Protein AF-A0A7J7KA04-F1 (afdb_monomer_lite)

Structure (mmCIF, N/CA/C/O backbone):
data_AF-A0A7J7KA04-F1
#
_entry.id   AF-A0A7J7KA04-F1
#
loop_
_atom_site.group_PDB
_atom_site.id
_atom_site.type_symbol
_atom_site.label_atom_id
_atom_site.label_alt_id
_atom_site.label_comp_id
_atom_site.label_asym_id
_atom_site.label_entity_id
_atom_site.label_seq_id
_atom_site.pdbx_PDB_ins_code
_atom_site.Cartn_x
_atom_site.Cartn_y
_atom_site.Cartn_z
_atom_site.occupancy
_atom_site.B_iso_or_equiv
_atom_site.auth_seq_id
_atom_site.auth_comp_id
_atom_site.auth_asym_id
_atom_site.auth_atom_id
_atom_site.pdbx_PDB_model_num
ATOM 1 N N . MET A 1 1 ? 1.081 -5.116 -18.711 1.00 65.81 1 MET A N 1
ATOM 2 C CA . MET A 1 1 ? 1.149 -3.803 -19.398 1.00 65.81 1 MET A CA 1
ATOM 3 C C . MET A 1 1 ? 1.997 -2.772 -18.642 1.00 65.81 1 MET A C 1
ATOM 5 O O . MET A 1 1 ? 3.055 -2.431 -19.151 1.00 65.81 1 MET A O 1
ATOM 9 N N . ILE A 1 2 ? 1.610 -2.316 -17.437 1.00 71.88 2 ILE A N 1
ATOM 10 C CA . ILE A 1 2 ? 2.315 -1.243 -16.680 1.00 71.88 2 ILE A CA 1
ATOM 11 C C . ILE A 1 2 ? 3.826 -1.500 -16.542 1.00 71.88 2 ILE A C 1
ATOM 13 O O . ILE A 1 2 ? 4.635 -0.619 -16.809 1.00 71.88 2 ILE A O 1
ATOM 17 N N . ARG A 1 3 ? 4.212 -2.742 -16.229 1.00 71.31 3 ARG A N 1
ATOM 18 C CA . ARG A 1 3 ? 5.620 -3.166 -16.107 1.00 71.31 3 ARG A CA 1
ATOM 19 C C . ARG A 1 3 ? 6.435 -2.955 -17.382 1.00 71.31 3 ARG A C 1
ATOM 21 O O . ARG A 1 3 ? 7.591 -2.551 -17.318 1.00 71.31 3 ARG A O 1
ATOM 28 N N . CYS A 1 4 ? 5.834 -3.241 -18.536 1.00 69.69 4 CYS A N 1
ATOM 29 C CA . CYS A 1 4 ? 6.482 -3.067 -19.832 1.00 69.69 4 CYS A CA 1
ATOM 30 C C . CYS A 1 4 ? 6.676 -1.580 -20.125 1.00 69.69 4 CYS A C 1
ATOM 32 O O . CYS A 1 4 ? 7.748 -1.183 -20.562 1.00 69.69 4 CYS A O 1
ATOM 34 N N . LEU A 1 5 ? 5.669 -0.753 -19.839 1.00 73.69 5 LEU A N 1
ATOM 35 C CA . LEU A 1 5 ? 5.753 0.693 -20.041 1.00 73.69 5 LEU A CA 1
ATOM 36 C C . LEU A 1 5 ? 6.840 1.312 -19.157 1.00 73.69 5 LEU A C 1
ATOM 38 O O . LEU A 1 5 ? 7.705 2.017 -19.669 1.00 73.69 5 LEU A O 1
ATOM 42 N N . ALA A 1 6 ? 6.854 0.984 -17.862 1.00 74.56 6 ALA A N 1
ATOM 43 C CA . ALA A 1 6 ? 7.855 1.489 -16.924 1.00 74.56 6 ALA A CA 1
ATOM 44 C C . ALA A 1 6 ? 9.290 1.094 -17.329 1.00 74.56 6 ALA A C 1
ATOM 46 O O . ALA A 1 6 ? 10.195 1.922 -17.275 1.00 74.56 6 ALA A O 1
ATOM 47 N N . ARG A 1 7 ? 9.503 -0.140 -17.816 1.00 71.88 7 ARG A N 1
ATOM 48 C CA . ARG A 1 7 ? 10.809 -0.572 -18.353 1.00 71.88 7 ARG A CA 1
ATOM 49 C C . ARG A 1 7 ? 11.228 0.159 -19.622 1.00 71.88 7 ARG A C 1
ATOM 51 O O . ARG A 1 7 ? 12.411 0.416 -19.795 1.00 71.88 7 ARG A O 1
ATOM 58 N N . ASN A 1 8 ? 10.278 0.509 -20.482 1.00 75.44 8 ASN A N 1
ATOM 59 C CA . ASN A 1 8 ? 10.543 1.290 -21.691 1.00 75.44 8 ASN A CA 1
ATOM 60 C C . ASN A 1 8 ? 10.701 2.798 -21.402 1.00 75.44 8 ASN A C 1
ATOM 62 O O . ASN A 1 8 ? 10.628 3.612 -22.319 1.00 75.44 8 ASN A O 1
ATOM 66 N N . GLY A 1 9 ? 10.903 3.187 -20.138 1.00 74.81 9 GLY A N 1
ATOM 67 C CA . GLY A 1 9 ? 11.149 4.574 -19.746 1.00 74.81 9 GLY A CA 1
ATOM 68 C C . GLY A 1 9 ? 9.893 5.442 -19.681 1.00 74.81 9 GLY A C 1
ATOM 69 O O . GLY A 1 9 ? 10.003 6.667 -19.644 1.00 74.81 9 GLY A O 1
ATOM 70 N N . TYR A 1 10 ? 8.695 4.845 -19.664 1.00 81.31 10 TYR A N 1
ATOM 71 C CA . TYR A 1 10 ? 7.476 5.609 -19.421 1.00 81.31 10 TYR A CA 1
ATOM 72 C C . TYR A 1 10 ? 7.515 6.234 -18.025 1.00 81.31 10 TYR A C 1
ATOM 74 O O . TYR A 1 10 ? 7.748 5.550 -17.028 1.00 81.31 10 TYR A O 1
ATOM 82 N N . ASN A 1 11 ? 7.229 7.532 -17.956 1.00 83.00 11 ASN A N 1
ATOM 83 C CA . ASN A 1 11 ? 7.131 8.239 -16.691 1.00 83.00 11 ASN A CA 1
ATOM 84 C C . ASN A 1 11 ? 5.800 7.898 -15.996 1.00 83.00 11 ASN A C 1
ATOM 86 O O . ASN A 1 11 ? 4.749 8.417 -16.373 1.00 83.00 11 ASN A O 1
ATOM 90 N N . ILE A 1 12 ? 5.872 7.035 -14.980 1.00 85.81 12 ILE A N 1
ATOM 91 C CA . ILE A 1 12 ? 4.730 6.562 -14.181 1.00 85.81 12 ILE A CA 1
ATOM 92 C C . ILE A 1 12 ? 4.055 7.656 -13.346 1.00 85.81 12 ILE A C 1
ATOM 94 O O . ILE A 1 12 ? 2.929 7.449 -12.908 1.00 85.81 12 ILE A O 1
ATOM 98 N N . ASP A 1 13 ? 4.700 8.812 -13.188 1.00 85.88 13 ASP A N 1
ATOM 99 C CA . ASP A 1 13 ? 4.177 9.960 -12.440 1.00 85.88 13 ASP A CA 1
ATOM 100 C C . ASP A 1 13 ? 3.653 11.061 -13.366 1.00 85.88 13 ASP A C 1
ATOM 102 O O . ASP A 1 13 ? 3.300 12.145 -12.914 1.00 85.88 13 ASP A O 1
ATOM 106 N N . LYS A 1 14 ? 3.625 10.836 -14.687 1.00 87.62 14 LYS A N 1
ATOM 107 C CA . LYS A 1 14 ? 3.179 11.861 -15.634 1.00 87.62 14 LYS A CA 1
ATOM 108 C C . LYS A 1 14 ? 1.673 12.116 -15.466 1.00 87.62 14 LYS A C 1
ATOM 110 O O . LYS A 1 14 ? 0.886 11.224 -15.792 1.00 87.62 14 LYS A O 1
ATOM 115 N N . PRO A 1 15 ? 1.250 13.321 -15.043 1.00 90.31 15 PRO A N 1
ATOM 116 C CA . PRO A 1 15 ? -0.164 13.615 -14.880 1.00 90.31 15 PRO A CA 1
ATOM 117 C C . PRO A 1 15 ? -0.866 13.813 -16.230 1.00 90.31 15 PRO A C 1
ATOM 119 O O . PRO A 1 15 ? -0.249 14.175 -17.239 1.00 90.31 15 PRO A O 1
ATOM 122 N N . ASP A 1 16 ? -2.180 13.590 -16.238 1.00 89.06 16 ASP A N 1
ATOM 123 C CA . ASP A 1 16 ? -3.059 13.950 -17.347 1.00 89.06 16 ASP A CA 1
ATOM 124 C C . ASP A 1 16 ? -3.295 15.475 -17.427 1.00 89.06 16 ASP A C 1
ATOM 126 O O . ASP A 1 16 ? -2.758 16.267 -16.649 1.00 89.06 16 ASP A O 1
ATOM 130 N N . LYS A 1 17 ? -4.124 15.911 -18.386 1.00 89.06 17 LYS A N 1
ATOM 131 C CA . LYS A 1 17 ? -4.474 17.335 -18.563 1.00 89.06 17 LYS A CA 1
ATOM 132 C C . LYS A 1 17 ? -5.224 17.928 -17.363 1.00 89.06 17 LYS A C 1
ATOM 134 O O . LYS A 1 17 ? -5.310 19.144 -17.249 1.00 89.06 17 LYS A O 1
ATOM 139 N N . GLN A 1 18 ? -5.783 17.081 -16.506 1.00 85.88 18 GLN A N 1
ATOM 140 C CA . GLN A 1 18 ? -6.496 17.436 -15.286 1.00 85.88 18 GLN A CA 1
ATOM 141 C C . GLN A 1 18 ? -5.602 17.316 -14.040 1.00 85.88 18 GLN A C 1
ATOM 143 O O . GLN A 1 18 ? -6.099 17.462 -12.927 1.00 85.88 18 GLN A O 1
ATOM 148 N N . GLY A 1 19 ? -4.299 17.055 -14.201 1.00 86.19 19 GLY A N 1
ATOM 149 C CA . GLY A 1 19 ? -3.363 16.914 -13.087 1.00 86.19 19 GLY A CA 1
ATOM 150 C C . GLY A 1 19 ? -3.420 15.556 -12.380 1.00 86.19 19 GLY A C 1
ATOM 151 O O . GLY A 1 19 ? -2.793 15.398 -11.339 1.00 86.19 19 GLY A O 1
ATOM 152 N N . ARG A 1 20 ? -4.158 14.572 -12.908 1.00 86.62 20 ARG A N 1
ATOM 153 C CA . ARG A 1 20 ? -4.301 13.246 -12.292 1.00 86.62 20 ARG A CA 1
ATOM 154 C C . ARG A 1 20 ? -3.214 12.308 -12.783 1.00 86.62 20 ARG A C 1
ATOM 156 O O . ARG A 1 20 ? -3.065 12.082 -13.983 1.00 86.62 20 ARG A O 1
ATOM 163 N N . GLU A 1 21 ? -2.490 11.732 -11.841 1.00 91.19 21 GLU A N 1
ATOM 164 C CA . GLU A 1 21 ? -1.448 10.741 -12.103 1.00 91.19 21 GLU A CA 1
ATOM 165 C C . GLU A 1 21 ? -2.048 9.356 -12.416 1.00 91.19 21 GLU A C 1
ATOM 167 O O . GLU A 1 21 ? -3.198 9.075 -12.059 1.00 91.19 21 GLU A O 1
ATOM 172 N N . PRO A 1 22 ? -1.286 8.443 -13.042 1.00 90.88 22 PRO A N 1
ATOM 173 C CA . PRO A 1 22 ? -1.745 7.087 -13.340 1.00 90.88 22 PRO A CA 1
ATOM 174 C C . PRO A 1 22 ? -2.306 6.332 -12.125 1.00 90.88 22 PRO A C 1
ATOM 176 O O . PRO A 1 22 ? -3.276 5.586 -12.271 1.00 90.88 22 PRO A O 1
ATOM 179 N N . LEU A 1 23 ? -1.758 6.559 -10.923 1.00 92.50 23 LEU A N 1
ATOM 180 C CA . LEU A 1 23 ? -2.264 5.941 -9.693 1.00 92.50 23 LEU A CA 1
ATOM 181 C C . LEU A 1 23 ? -3.673 6.441 -9.326 1.00 92.50 23 LEU A C 1
ATOM 183 O O . LEU A 1 23 ? -4.517 5.631 -8.947 1.00 92.50 23 LEU A O 1
ATOM 187 N N . HIS A 1 24 ? -3.976 7.731 -9.517 1.00 92.88 24 HIS A N 1
ATOM 188 C CA . HIS A 1 24 ? -5.331 8.265 -9.308 1.00 92.88 24 HIS A CA 1
ATOM 189 C C . HIS A 1 24 ? -6.357 7.556 -10.197 1.00 92.88 24 HIS A C 1
ATOM 191 O O . HIS A 1 24 ? -7.440 7.190 -9.735 1.00 92.88 24 HIS A O 1
ATOM 197 N N . HIS A 1 25 ? -6.015 7.340 -11.470 1.00 91.38 25 HIS A N 1
ATOM 198 C CA . HIS A 1 25 ? -6.884 6.635 -12.414 1.00 91.38 25 HIS A CA 1
ATOM 199 C C . HIS A 1 25 ? -7.081 5.174 -12.019 1.00 91.38 25 HIS A C 1
ATOM 201 O O . HIS A 1 25 ? -8.211 4.694 -12.023 1.00 91.38 25 HIS A O 1
ATOM 207 N N . ALA A 1 26 ? -6.013 4.477 -11.624 1.00 92.88 26 ALA A N 1
ATOM 208 C CA . ALA A 1 26 ? -6.104 3.082 -11.199 1.00 92.88 26 ALA A CA 1
ATOM 209 C C . ALA A 1 26 ? -7.027 2.903 -9.979 1.00 92.88 26 ALA A C 1
ATOM 211 O O . ALA A 1 26 ? -7.850 1.986 -9.967 1.00 92.88 26 ALA A O 1
ATOM 212 N N . ILE A 1 27 ? -6.953 3.821 -9.008 1.00 94.69 27 ILE A N 1
ATOM 213 C CA . ILE A 1 27 ? -7.827 3.817 -7.828 1.00 94.69 27 ILE A CA 1
ATOM 214 C C . ILE A 1 27 ? -9.272 4.150 -8.210 1.00 94.69 27 ILE A C 1
ATOM 216 O O . ILE A 1 27 ? -10.192 3.464 -7.776 1.00 94.69 27 ILE A O 1
ATOM 220 N N . SER A 1 28 ? -9.478 5.157 -9.064 1.00 92.06 28 SER A N 1
ATOM 221 C CA . SER A 1 28 ? -10.818 5.571 -9.516 1.00 92.06 28 SER A CA 1
ATOM 222 C C . SER A 1 28 ? -11.539 4.472 -10.303 1.00 92.06 28 SER A C 1
ATOM 224 O O . SER A 1 28 ? -12.760 4.370 -10.258 1.00 92.06 28 SER A O 1
ATOM 226 N N . LEU A 1 29 ? -10.779 3.631 -11.009 1.00 93.00 29 LEU A N 1
ATOM 227 C CA . LEU A 1 29 ? -11.279 2.453 -11.721 1.00 93.00 29 LEU A CA 1
ATOM 228 C C . LEU A 1 29 ? -11.423 1.215 -10.818 1.00 93.00 29 LEU A C 1
ATOM 230 O O . LEU A 1 29 ? -11.713 0.133 -11.323 1.00 93.00 29 LEU A O 1
ATOM 234 N N . LEU A 1 30 ? -11.196 1.355 -9.505 1.00 92.75 30 LEU A N 1
ATOM 235 C CA . LEU A 1 30 ? -11.231 0.280 -8.507 1.00 92.75 30 LEU A CA 1
ATOM 236 C C . LEU A 1 30 ? -10.300 -0.898 -8.842 1.00 92.75 30 LEU A C 1
ATOM 238 O O . LEU A 1 30 ? -10.529 -2.033 -8.425 1.00 92.75 30 LEU A O 1
ATOM 242 N N . ASN A 1 31 ? -9.231 -0.637 -9.595 1.00 91.12 31 ASN A N 1
ATOM 243 C CA . ASN A 1 31 ? -8.287 -1.661 -10.012 1.00 91.12 31 ASN A CA 1
ATOM 244 C C . ASN A 1 31 ? -7.150 -1.764 -8.990 1.00 91.12 31 ASN A C 1
ATOM 246 O O . ASN A 1 31 ? -6.125 -1.077 -9.093 1.00 91.12 31 ASN A O 1
ATOM 250 N N . GLU A 1 32 ? -7.347 -2.621 -7.984 1.00 90.31 32 GLU A N 1
ATOM 251 C CA . GLU A 1 32 ? -6.375 -2.821 -6.903 1.00 90.31 32 GLU A CA 1
ATOM 252 C C . GLU A 1 32 ? -5.039 -3.338 -7.444 1.00 90.31 32 GLU A C 1
ATOM 254 O O . GLU A 1 32 ? -3.988 -2.817 -7.088 1.00 90.31 32 GLU A O 1
ATOM 259 N N . GLU A 1 33 ? -5.070 -4.294 -8.371 1.00 87.44 33 GLU A N 1
ATOM 260 C CA . GLU A 1 33 ? -3.871 -4.893 -8.958 1.00 87.44 33 GLU A CA 1
ATOM 261 C C . GLU A 1 33 ? -2.997 -3.874 -9.699 1.00 87.44 33 GLU A C 1
ATOM 263 O O . GLU A 1 33 ? -1.780 -3.821 -9.501 1.00 87.44 33 GLU A O 1
ATOM 268 N N . CYS A 1 34 ? -3.612 -3.031 -10.532 1.00 87.94 34 CYS A N 1
ATOM 269 C CA . CYS A 1 34 ? -2.899 -1.973 -11.243 1.00 87.94 34 CYS A CA 1
ATOM 270 C C . CYS A 1 34 ? -2.357 -0.919 -10.280 1.00 87.94 34 CYS A C 1
ATOM 272 O O . CYS A 1 34 ? -1.231 -0.456 -10.458 1.00 87.94 34 CYS A O 1
ATOM 274 N N . SER A 1 35 ? -3.127 -0.570 -9.250 1.00 91.88 35 SER A N 1
ATOM 275 C CA . SER A 1 35 ? -2.705 0.388 -8.228 1.00 91.88 35 SER A CA 1
ATOM 276 C C . SER A 1 35 ? -1.508 -0.133 -7.430 1.00 91.88 35 SER A C 1
ATOM 278 O O . SER A 1 35 ? -0.506 0.565 -7.297 1.00 91.88 35 SER A O 1
ATOM 280 N N . LEU A 1 36 ? -1.565 -1.388 -6.971 1.00 90.06 36 LEU A N 1
ATOM 281 C CA . LEU A 1 36 ? -0.466 -2.057 -6.272 1.00 90.06 36 LEU A CA 1
ATOM 282 C C . LEU A 1 36 ? 0.783 -2.135 -7.148 1.00 90.06 36 LEU A C 1
ATOM 284 O O . LEU A 1 36 ? 1.884 -1.868 -6.671 1.00 90.06 36 LEU A O 1
ATOM 288 N N . ALA A 1 37 ? 0.621 -2.453 -8.436 1.00 85.75 37 ALA A N 1
ATOM 289 C CA . ALA A 1 37 ? 1.728 -2.436 -9.377 1.00 85.75 37 ALA A CA 1
ATOM 290 C C . ALA A 1 37 ? 2.338 -1.029 -9.480 1.00 85.75 37 ALA A C 1
ATOM 292 O O . ALA A 1 37 ? 3.541 -0.890 -9.321 1.00 85.75 37 ALA A O 1
ATOM 293 N N . LEU A 1 38 ? 1.556 0.030 -9.682 1.00 88.69 38 LEU A N 1
ATOM 294 C CA . LEU A 1 38 ? 2.105 1.391 -9.790 1.00 88.69 38 LEU A CA 1
ATOM 295 C C . LEU A 1 38 ? 2.904 1.803 -8.546 1.00 88.69 38 LEU A C 1
ATOM 297 O O . LEU A 1 38 ? 4.041 2.258 -8.677 1.00 88.69 38 LEU A O 1
ATOM 301 N N . VAL A 1 39 ? 2.358 1.546 -7.354 1.00 89.50 39 VAL A N 1
ATOM 302 C CA . VAL A 1 39 ? 3.043 1.804 -6.078 1.00 89.50 39 VAL A CA 1
ATOM 303 C C . VAL A 1 39 ? 4.329 0.987 -5.970 1.00 89.50 39 VAL A C 1
ATOM 305 O O . VAL A 1 39 ? 5.377 1.516 -5.600 1.00 89.50 39 VAL A O 1
ATOM 308 N N . HIS A 1 40 ? 4.281 -0.292 -6.345 1.00 83.88 40 HIS A N 1
ATOM 309 C CA . HIS A 1 40 ? 5.454 -1.159 -6.355 1.00 83.88 40 HIS A CA 1
ATOM 310 C C . HIS A 1 40 ? 6.563 -0.621 -7.270 1.00 83.88 40 HIS A C 1
ATOM 312 O O . HIS A 1 40 ? 7.733 -0.625 -6.901 1.00 83.88 40 HIS A O 1
ATOM 318 N N . TRP A 1 41 ? 6.205 -0.112 -8.448 1.00 81.19 41 TRP A N 1
ATOM 319 C CA . TRP A 1 41 ? 7.155 0.476 -9.395 1.00 81.19 41 TRP A CA 1
ATOM 320 C C . TRP A 1 41 ? 7.701 1.843 -8.951 1.00 81.19 41 TRP A C 1
ATOM 322 O O . TRP A 1 41 ? 8.526 2.426 -9.650 1.00 81.19 41 TRP A O 1
ATOM 332 N N . GLY A 1 42 ? 7.322 2.305 -7.756 1.00 82.75 42 GLY A N 1
ATOM 333 C CA . GLY A 1 42 ? 7.899 3.474 -7.110 1.00 82.75 42 GLY A CA 1
ATOM 334 C C . GLY A 1 42 ? 7.314 4.785 -7.610 1.00 82.75 42 GLY A C 1
ATOM 335 O O . GLY A 1 42 ? 8.054 5.763 -7.677 1.00 82.75 42 GLY A O 1
ATOM 336 N N . CYS A 1 43 ? 6.025 4.805 -7.969 1.00 86.44 43 CYS A N 1
ATOM 337 C CA . CYS A 1 43 ? 5.347 6.061 -8.268 1.00 86.44 43 CYS A CA 1
ATOM 338 C C . CYS A 1 43 ? 5.390 6.997 -7.055 1.00 86.44 43 CYS A C 1
ATOM 340 O O . CYS A 1 43 ? 5.420 6.558 -5.898 1.00 86.44 43 CYS A O 1
ATOM 342 N N . LYS A 1 44 ? 5.368 8.298 -7.316 1.00 87.62 44 LYS A N 1
ATOM 343 C CA . LYS A 1 44 ? 5.312 9.311 -6.273 1.00 87.62 44 LYS A CA 1
ATOM 344 C C . LYS A 1 44 ? 4.022 9.145 -5.469 1.00 87.62 44 LYS A C 1
ATOM 346 O O . LYS A 1 44 ? 2.928 9.053 -6.019 1.00 87.62 44 LYS A O 1
ATOM 351 N N . LEU A 1 45 ? 4.159 9.083 -4.147 1.00 89.38 45 LEU A N 1
ATOM 352 C CA . LEU A 1 45 ? 3.028 8.900 -3.243 1.00 89.38 45 LEU A CA 1
ATOM 353 C C . LEU A 1 45 ? 2.687 10.214 -2.553 1.00 89.38 45 LEU A C 1
ATOM 355 O O . LEU A 1 45 ? 3.474 10.739 -1.767 1.00 89.38 45 LEU A O 1
ATOM 359 N N . GLU A 1 46 ? 1.482 10.704 -2.811 1.00 88.25 46 GLU A N 1
ATOM 360 C CA . GLU A 1 46 ? 0.861 11.781 -2.053 1.00 88.25 46 GLU A CA 1
ATOM 361 C C . GLU A 1 46 ? 0.067 11.216 -0.856 1.00 88.25 46 GLU A C 1
ATOM 363 O O . GLU A 1 46 ? -0.512 10.126 -0.949 1.00 88.25 46 GLU A O 1
ATOM 368 N N . PRO A 1 47 ? -0.018 11.939 0.277 1.00 84.31 47 PRO A N 1
ATOM 369 C CA . PRO A 1 47 ? -0.785 11.495 1.447 1.00 84.31 47 PRO A CA 1
ATOM 370 C C . PRO A 1 47 ? -2.271 11.223 1.151 1.00 84.31 47 PRO A C 1
ATOM 372 O O . PRO A 1 47 ? -2.876 10.346 1.770 1.00 84.31 47 PRO A O 1
ATOM 375 N N . SER A 1 48 ? -2.849 11.934 0.175 1.00 89.56 48 SER A N 1
ATOM 376 C CA . SER A 1 48 ? -4.247 11.795 -0.257 1.00 89.56 48 SER A CA 1
ATOM 377 C C . SER A 1 48 ? -4.581 10.418 -0.836 1.00 89.56 48 SER A C 1
ATOM 379 O O . SER A 1 48 ? -5.744 10.017 -0.828 1.00 89.56 48 SER A O 1
ATOM 381 N N . TYR A 1 49 ? -3.591 9.647 -1.298 1.00 93.81 49 TYR A N 1
ATOM 382 C CA . TYR A 1 49 ? -3.851 8.312 -1.834 1.00 93.81 49 TYR A CA 1
ATOM 383 C C . TYR A 1 49 ? -4.384 7.342 -0.780 1.00 93.81 49 TYR A C 1
ATOM 385 O O . TYR A 1 49 ? -5.127 6.427 -1.128 1.00 93.81 49 TYR A O 1
ATOM 393 N N . VAL A 1 50 ? -4.052 7.536 0.502 1.00 93.75 50 VAL A N 1
ATOM 394 C CA . VAL A 1 50 ? -4.553 6.665 1.575 1.00 93.75 50 VAL A CA 1
ATOM 395 C C . VAL A 1 50 ? -6.051 6.871 1.785 1.00 93.75 50 VAL A C 1
ATOM 397 O O . VAL A 1 50 ? -6.783 5.887 1.865 1.00 93.75 50 VAL A O 1
ATOM 400 N N . SER A 1 51 ? -6.522 8.123 1.825 1.00 92.88 51 SER A N 1
ATOM 401 C CA . SER A 1 51 ? -7.959 8.410 1.923 1.00 92.88 51 SER A CA 1
ATOM 402 C C . SER A 1 51 ? -8.697 7.968 0.663 1.00 92.88 51 SER A C 1
ATOM 404 O O . SER A 1 51 ? -9.740 7.333 0.768 1.00 92.88 51 SER A O 1
ATOM 406 N N . LEU A 1 52 ? -8.117 8.192 -0.520 1.00 93.62 52 LEU A N 1
ATOM 407 C CA . LEU A 1 52 ? -8.723 7.764 -1.781 1.00 93.62 52 LEU A CA 1
ATOM 408 C C . LEU A 1 52 ? -8.857 6.232 -1.865 1.00 93.62 52 LEU A C 1
ATOM 410 O O . LEU A 1 52 ? -9.898 5.716 -2.263 1.00 93.62 52 LEU A O 1
ATOM 414 N N . ALA A 1 53 ? -7.830 5.486 -1.443 1.00 95.00 53 ALA A N 1
ATOM 415 C CA . ALA A 1 53 ? -7.882 4.026 -1.374 1.00 95.00 53 ALA A CA 1
ATOM 416 C C . ALA A 1 53 ? -8.901 3.529 -0.332 1.00 95.00 53 ALA A C 1
ATOM 418 O O . ALA A 1 53 ? -9.575 2.523 -0.566 1.00 95.00 53 ALA A O 1
ATOM 419 N N . ALA A 1 54 ? -9.036 4.236 0.796 1.00 94.19 54 ALA A N 1
ATOM 420 C CA . ALA A 1 54 ? -10.028 3.941 1.827 1.00 94.19 54 ALA A CA 1
ATOM 421 C C . ALA A 1 54 ? -11.463 4.150 1.317 1.00 94.19 54 ALA A C 1
ATOM 423 O O . ALA A 1 54 ? -12.310 3.276 1.505 1.00 94.19 54 ALA A O 1
ATOM 424 N N . GLU A 1 55 ? -11.722 5.262 0.627 1.00 93.06 55 GLU A N 1
ATOM 425 C CA . GLU A 1 55 ? -13.007 5.576 -0.012 1.00 93.06 55 GLU A CA 1
ATOM 426 C C . GLU A 1 55 ? -13.371 4.567 -1.104 1.00 93.06 55 GLU A C 1
ATOM 428 O O . GLU A 1 55 ? -14.508 4.105 -1.167 1.00 93.06 55 GLU A O 1
ATOM 433 N N . ALA A 1 56 ? -12.391 4.164 -1.915 1.00 93.88 56 ALA A N 1
ATOM 434 C CA . ALA A 1 56 ? -12.541 3.128 -2.934 1.00 93.88 56 ALA A CA 1
ATOM 435 C C . ALA A 1 56 ? -12.653 1.704 -2.346 1.00 93.88 56 ALA A C 1
ATOM 437 O O . ALA A 1 56 ? -12.973 0.751 -3.056 1.00 93.88 56 ALA A O 1
ATOM 438 N N . GLY A 1 57 ? -12.375 1.526 -1.050 1.00 92.75 57 GLY A N 1
ATOM 439 C CA . GLY A 1 57 ? -12.413 0.230 -0.375 1.00 92.75 57 GLY A CA 1
ATOM 440 C C . GLY A 1 57 ? -11.298 -0.742 -0.784 1.00 92.75 57 GLY A C 1
ATOM 441 O O . GLY A 1 57 ? -11.441 -1.941 -0.515 1.00 92.75 57 GLY A O 1
ATOM 442 N N . LEU A 1 58 ? -10.211 -0.248 -1.389 1.00 93.38 58 LEU A N 1
ATOM 443 C CA . LEU A 1 58 ? -9.047 -1.019 -1.845 1.00 93.38 58 LEU A CA 1
ATOM 444 C C . LEU A 1 58 ? -8.112 -1.304 -0.659 1.00 93.38 58 LEU A C 1
ATOM 446 O O . LEU A 1 58 ? -7.203 -0.534 -0.342 1.00 93.38 58 LEU A O 1
ATOM 450 N N . VAL A 1 59 ? -8.391 -2.392 0.060 1.00 91.62 59 VAL A N 1
ATOM 451 C CA . VAL A 1 59 ? -7.791 -2.689 1.370 1.00 91.62 59 VAL A CA 1
ATOM 452 C C . VAL A 1 59 ? -6.293 -2.963 1.287 1.00 91.62 59 VAL A C 1
ATOM 454 O O . VAL A 1 59 ? -5.542 -2.454 2.120 1.00 91.62 59 VAL A O 1
ATOM 457 N N . ASN A 1 60 ? -5.844 -3.769 0.326 1.00 91.88 60 ASN A N 1
ATOM 458 C CA . ASN A 1 60 ? -4.432 -4.129 0.212 1.00 91.88 60 ASN A CA 1
ATOM 459 C C . ASN A 1 60 ? -3.615 -2.922 -0.231 1.00 91.88 60 ASN A C 1
ATOM 461 O O . ASN A 1 60 ? -2.536 -2.679 0.309 1.00 91.88 60 ASN A O 1
ATOM 465 N N . LEU A 1 61 ? -4.170 -2.118 -1.142 1.00 93.88 61 LEU A N 1
ATOM 466 C CA . LEU A 1 61 ? -3.558 -0.857 -1.539 1.00 93.88 61 LEU A CA 1
ATOM 467 C C . LEU A 1 61 ? -3.441 0.105 -0.355 1.00 93.88 61 LEU A C 1
ATOM 469 O O . LEU A 1 61 ? -2.361 0.627 -0.099 1.00 93.88 61 LEU A O 1
ATOM 473 N N . MET A 1 62 ? -4.524 0.310 0.396 1.00 94.12 62 MET A N 1
ATOM 474 C CA . MET A 1 62 ? -4.520 1.187 1.567 1.00 94.12 62 MET A CA 1
ATOM 475 C C . MET A 1 62 ? -3.479 0.736 2.600 1.00 94.12 62 MET A C 1
ATOM 477 O O . MET A 1 62 ? -2.698 1.556 3.082 1.00 94.12 62 MET A O 1
ATOM 481 N N . LYS A 1 63 ? -3.417 -0.568 2.907 1.00 93.62 63 LYS A N 1
ATOM 482 C CA . LYS A 1 63 ? -2.398 -1.136 3.803 1.00 93.62 63 LYS A CA 1
ATOM 483 C C . LYS A 1 63 ? -0.990 -0.859 3.293 1.00 93.62 63 LYS A C 1
ATOM 485 O O . LYS A 1 63 ? -0.153 -0.390 4.057 1.00 93.62 63 LYS A O 1
ATOM 490 N N . LEU A 1 64 ? -0.735 -1.128 2.013 1.00 92.94 64 LEU A N 1
ATOM 491 C CA . LEU A 1 64 ? 0.568 -0.900 1.399 1.00 92.94 64 LEU A CA 1
ATOM 492 C C . LEU A 1 64 ? 0.984 0.573 1.508 1.00 92.94 64 LEU A C 1
ATOM 494 O O . LEU A 1 64 ? 2.095 0.859 1.946 1.00 92.94 64 LEU A O 1
ATOM 498 N N . LEU A 1 65 ? 0.086 1.504 1.179 1.00 94.12 65 LEU A N 1
ATOM 499 C CA . LEU A 1 65 ? 0.354 2.940 1.267 1.00 94.12 65 LEU A CA 1
ATOM 500 C C . LEU A 1 65 ? 0.665 3.385 2.704 1.00 94.12 65 LEU A C 1
ATOM 502 O O . LEU A 1 65 ? 1.589 4.168 2.904 1.00 94.12 65 LEU A O 1
ATOM 506 N N . ILE A 1 66 ? -0.050 2.853 3.702 1.00 93.81 66 ILE A N 1
ATOM 507 C CA . ILE A 1 66 ? 0.227 3.116 5.124 1.00 93.81 66 ILE A CA 1
ATOM 508 C C . ILE A 1 66 ? 1.596 2.566 5.529 1.00 93.81 66 ILE A C 1
ATOM 510 O O . ILE A 1 66 ? 2.352 3.247 6.215 1.00 93.81 66 ILE A O 1
ATOM 514 N N . TYR A 1 67 ? 1.954 1.355 5.102 1.00 92.19 67 TYR A N 1
ATOM 515 C CA . TYR A 1 67 ? 3.263 0.803 5.440 1.00 92.19 67 TYR A CA 1
ATOM 516 C C . TYR A 1 67 ? 4.417 1.527 4.745 1.00 92.19 67 TYR A C 1
ATOM 518 O O . TYR A 1 67 ? 5.495 1.624 5.325 1.00 92.19 67 TYR A O 1
ATOM 526 N N . ILE A 1 68 ? 4.224 2.024 3.521 1.00 91.44 68 ILE A N 1
ATOM 527 C CA . ILE A 1 68 ? 5.245 2.802 2.805 1.00 91.44 68 ILE A CA 1
ATOM 528 C C . ILE A 1 68 ? 5.351 4.222 3.372 1.00 91.44 68 ILE A C 1
ATOM 530 O O . ILE A 1 68 ? 6.453 4.772 3.455 1.00 91.44 68 ILE A O 1
ATOM 534 N N . ASN A 1 69 ? 4.226 4.805 3.790 1.00 91.81 69 ASN A N 1
ATOM 535 C CA . ASN A 1 69 ? 4.164 6.116 4.418 1.00 91.81 69 ASN A CA 1
ATOM 536 C C . ASN A 1 69 ? 3.382 6.070 5.746 1.00 91.81 69 ASN A C 1
ATOM 538 O O . ASN A 1 69 ? 2.212 6.462 5.803 1.00 91.81 69 ASN A O 1
ATOM 542 N N . PRO A 1 70 ? 4.037 5.650 6.844 1.00 91.19 70 PRO A N 1
ATOM 543 C CA . PRO A 1 70 ? 3.413 5.582 8.165 1.00 91.19 70 PRO A CA 1
ATOM 544 C C . PRO A 1 70 ? 2.857 6.911 8.670 1.00 91.19 70 PRO A C 1
ATOM 546 O O . PRO A 1 70 ? 1.922 6.927 9.467 1.00 91.19 70 PRO A O 1
ATOM 549 N N . SER A 1 71 ? 3.400 8.038 8.201 1.00 89.69 71 SER A N 1
ATOM 550 C CA . SER A 1 71 ? 2.925 9.370 8.578 1.00 89.69 71 SER A CA 1
ATOM 551 C C . SER A 1 71 ? 1.475 9.618 8.162 1.00 89.69 71 SER A C 1
ATOM 553 O O . SER A 1 71 ? 0.808 10.448 8.777 1.00 89.69 71 SER A O 1
ATOM 555 N N . SER A 1 72 ? 0.957 8.866 7.187 1.00 90.25 72 SER A N 1
ATOM 556 C CA . SER A 1 72 ? -0.449 8.917 6.790 1.00 90.25 72 SER A CA 1
ATOM 557 C C . SER A 1 72 ? -1.414 8.472 7.893 1.00 90.25 72 SER A C 1
ATOM 559 O O . SER A 1 72 ? -2.587 8.833 7.831 1.00 90.25 72 SER A O 1
ATOM 561 N N . LEU A 1 73 ? -0.951 7.758 8.929 1.00 90.38 73 LEU A N 1
ATOM 562 C CA . LEU A 1 73 ? -1.768 7.429 10.108 1.00 90.38 73 LEU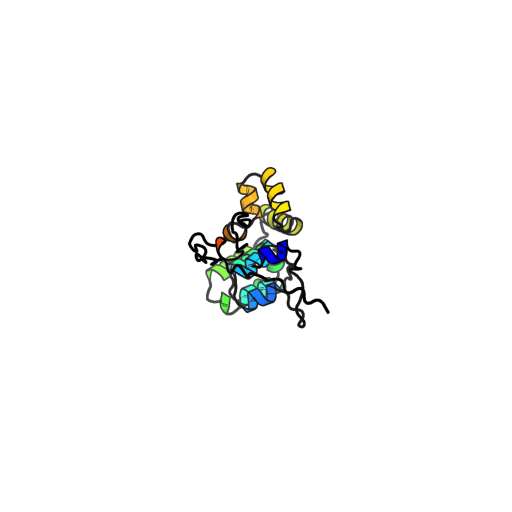 A CA 1
ATOM 563 C C . LEU A 1 73 ? -2.222 8.673 10.883 1.00 90.38 73 LEU A C 1
ATOM 565 O O . LEU A 1 73 ? -3.242 8.627 11.562 1.00 90.38 73 LEU A O 1
ATOM 569 N N . ASN A 1 74 ? -1.526 9.801 10.719 1.00 88.62 74 ASN A N 1
ATOM 570 C CA . ASN A 1 74 ? -1.902 11.079 11.326 1.00 88.62 74 ASN A CA 1
ATOM 571 C C . ASN A 1 74 ? -3.021 11.808 10.559 1.00 88.62 74 ASN A C 1
ATOM 573 O O . ASN A 1 74 ? -3.304 12.975 10.832 1.00 88.62 74 ASN A O 1
ATOM 577 N N . SER A 1 75 ? -3.638 11.157 9.570 1.00 90.00 75 SER A N 1
ATOM 578 C CA . SER A 1 75 ? -4.756 11.734 8.827 1.00 90.00 75 SER A CA 1
ATOM 579 C C . SER A 1 75 ? -5.946 11.982 9.751 1.00 90.00 75 SER A C 1
ATOM 581 O O . SER A 1 75 ? -6.300 11.136 10.572 1.00 90.00 75 SER A O 1
ATOM 583 N N . HIS A 1 76 ? -6.606 13.127 9.570 1.00 90.00 76 HIS A N 1
ATOM 584 C CA . HIS A 1 76 ? -7.704 13.571 10.430 1.00 90.00 76 HIS A CA 1
ATOM 585 C C . HIS A 1 76 ? -8.822 12.525 10.569 1.00 90.00 76 HIS A C 1
ATOM 587 O O . HIS A 1 76 ? -9.240 12.223 11.683 1.00 90.00 76 HIS A O 1
ATOM 593 N N . TRP A 1 77 ? -9.222 11.899 9.458 1.00 91.81 77 TRP A N 1
ATOM 594 C CA . TRP A 1 77 ? -10.272 10.878 9.432 1.00 91.81 77 TRP A CA 1
ATOM 595 C C . TRP A 1 77 ? -9.904 9.598 10.205 1.00 91.81 77 TRP A C 1
ATOM 597 O O . TRP A 1 77 ? -10.786 8.933 10.740 1.00 91.81 77 TRP A O 1
ATOM 607 N N . ILE A 1 78 ? -8.612 9.264 10.324 1.00 91.06 78 ILE A N 1
ATOM 608 C CA . ILE A 1 78 ? -8.144 8.117 11.121 1.00 91.06 78 ILE A CA 1
ATOM 609 C C . ILE A 1 78 ? -8.169 8.477 12.606 1.00 91.06 78 ILE A C 1
ATOM 611 O O . ILE A 1 78 ? -8.710 7.724 13.412 1.00 91.06 78 ILE A O 1
ATOM 615 N N . ILE A 1 79 ? -7.630 9.648 12.963 1.00 89.81 79 ILE A N 1
ATOM 616 C CA . ILE A 1 79 ? -7.562 10.122 14.355 1.00 89.81 79 ILE A CA 1
ATOM 617 C C . ILE A 1 79 ? -8.968 10.290 14.942 1.00 89.81 79 ILE A C 1
ATOM 619 O O . ILE A 1 79 ? -9.231 9.838 16.056 1.00 89.81 79 ILE A O 1
ATOM 623 N N . LEU A 1 80 ? -9.879 10.914 14.189 1.00 91.25 80 LEU A N 1
ATOM 624 C CA . LEU A 1 80 ? -11.271 11.098 14.602 1.00 91.25 80 LEU A CA 1
ATOM 625 C C . LEU A 1 80 ? -12.132 9.841 14.440 1.00 91.25 80 LEU A C 1
ATOM 627 O O . LEU A 1 80 ? -13.273 9.830 14.896 1.00 91.25 80 LEU A O 1
ATOM 631 N N . LYS A 1 81 ? -11.596 8.775 13.829 1.00 91.50 81 LYS A N 1
ATOM 632 C CA . LYS A 1 81 ? -12.326 7.537 13.511 1.00 91.50 81 LYS A CA 1
ATOM 633 C C . LYS A 1 81 ? -13.553 7.778 12.621 1.00 91.50 81 LYS A C 1
ATOM 635 O O . LYS A 1 81 ? -14.561 7.079 12.719 1.00 91.50 81 LYS A O 1
ATOM 640 N N . GLU A 1 82 ? -13.458 8.758 11.729 1.00 92.12 82 GLU A N 1
ATOM 641 C CA . GLU A 1 82 ? -14.461 9.075 10.713 1.00 92.12 82 GLU A CA 1
ATOM 642 C C . GLU A 1 82 ? -14.249 8.173 9.493 1.00 92.12 82 GLU A C 1
ATOM 644 O O . GLU A 1 82 ? -13.642 8.546 8.489 1.00 92.12 82 GLU A O 1
ATOM 649 N N . TRP A 1 83 ? -14.703 6.926 9.600 1.00 92.56 83 TRP A N 1
ATOM 650 C CA . TRP A 1 83 ? -14.464 5.927 8.563 1.00 92.56 83 TRP A CA 1
ATOM 651 C C . TRP A 1 83 ? -15.288 6.203 7.292 1.00 92.56 83 TRP A C 1
ATOM 653 O O . TRP A 1 83 ? -16.516 6.337 7.386 1.00 92.56 83 TRP A O 1
ATOM 663 N N . PRO A 1 84 ? -14.663 6.193 6.095 1.00 92.81 84 PRO A N 1
ATOM 664 C CA . PRO A 1 84 ? -15.382 6.226 4.826 1.00 92.81 84 PRO A CA 1
ATOM 665 C C . PRO A 1 84 ? -16.410 5.096 4.724 1.00 92.81 84 PRO A C 1
ATOM 667 O O . PRO A 1 84 ? -16.203 4.007 5.265 1.00 92.81 84 PRO A O 1
ATOM 670 N N . LEU A 1 85 ? -17.491 5.319 3.971 1.00 91.38 85 LEU A N 1
ATOM 671 C CA . LEU A 1 85 ? -18.592 4.354 3.813 1.00 91.38 85 LEU A CA 1
ATOM 672 C C . LEU A 1 85 ? -18.104 2.950 3.412 1.00 91.38 85 LEU A C 1
ATOM 674 O O . LEU A 1 85 ? -18.584 1.948 3.940 1.00 91.38 85 LEU A O 1
ATOM 678 N N . ALA A 1 86 ? -17.100 2.869 2.535 1.00 91.06 86 ALA A N 1
ATOM 679 C CA . ALA A 1 86 ? -16.518 1.604 2.089 1.00 91.06 86 ALA A CA 1
ATOM 680 C C . ALA A 1 86 ? -15.790 0.814 3.201 1.00 91.06 86 ALA A C 1
ATOM 682 O O . ALA A 1 86 ? -15.621 -0.404 3.079 1.00 91.06 86 ALA A O 1
ATOM 683 N N . LEU A 1 87 ? -15.372 1.481 4.285 1.00 89.88 87 LEU A N 1
ATOM 684 C CA . LEU A 1 87 ? -14.730 0.867 5.450 1.00 89.88 87 LEU A CA 1
ATOM 685 C C . LEU A 1 87 ? -15.693 0.579 6.603 1.00 89.88 87 LEU A C 1
ATOM 687 O O . LEU A 1 87 ? -15.417 -0.337 7.370 1.00 89.88 87 LEU A O 1
ATOM 691 N N . GLN A 1 88 ? -16.825 1.280 6.713 1.00 86.75 88 GLN A N 1
ATOM 692 C CA . GLN A 1 88 ? -17.776 1.091 7.824 1.00 86.75 88 GLN A CA 1
ATOM 693 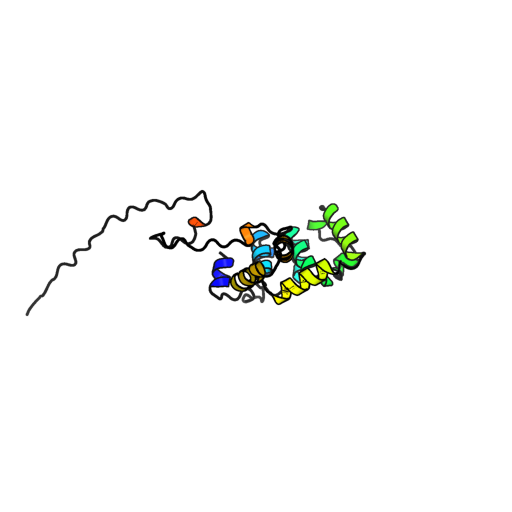C C . GLN A 1 88 ? -18.276 -0.357 7.941 1.00 86.75 88 GLN A C 1
ATOM 695 O O . GLN A 1 88 ? -18.424 -0.886 9.039 1.00 86.75 88 GLN A O 1
ATOM 700 N N . ASN A 1 89 ? -18.441 -1.042 6.807 1.00 86.88 89 ASN A N 1
ATOM 701 C CA . ASN A 1 89 ? -18.846 -2.450 6.771 1.00 86.88 89 ASN A CA 1
ATOM 702 C C . ASN A 1 89 ? -17.682 -3.434 7.007 1.00 86.88 89 ASN A C 1
ATOM 704 O O . ASN A 1 89 ? -17.878 -4.649 7.014 1.00 86.88 89 ASN A O 1
ATOM 708 N N . LYS A 1 90 ? -16.455 -2.936 7.191 1.00 90.69 90 LYS A N 1
ATOM 709 C CA . LYS A 1 90 ? -15.226 -3.720 7.369 1.00 90.69 90 LYS A CA 1
ATOM 710 C C . LYS A 1 90 ? -14.656 -3.499 8.772 1.00 90.69 90 LYS A C 1
ATOM 712 O O . LYS A 1 90 ? -13.541 -3.013 8.918 1.00 90.69 90 LYS A O 1
ATOM 717 N N . LEU A 1 91 ? -15.386 -3.928 9.805 1.00 89.00 91 LEU A N 1
ATOM 718 C CA . LEU A 1 91 ? -15.014 -3.740 11.221 1.00 89.00 91 LEU A CA 1
ATOM 719 C C . LEU A 1 91 ? -13.561 -4.138 11.535 1.00 89.00 91 LEU A C 1
ATOM 721 O O . LEU A 1 91 ? -12.815 -3.340 12.088 1.00 89.00 91 LEU A O 1
ATOM 725 N N . LYS A 1 92 ? -13.108 -5.304 11.048 1.00 92.50 92 LYS A N 1
ATOM 726 C CA . LYS A 1 92 ? -11.714 -5.771 11.210 1.00 92.50 92 LYS A CA 1
ATOM 727 C C . LYS A 1 92 ? -10.671 -4.761 10.713 1.00 92.50 92 L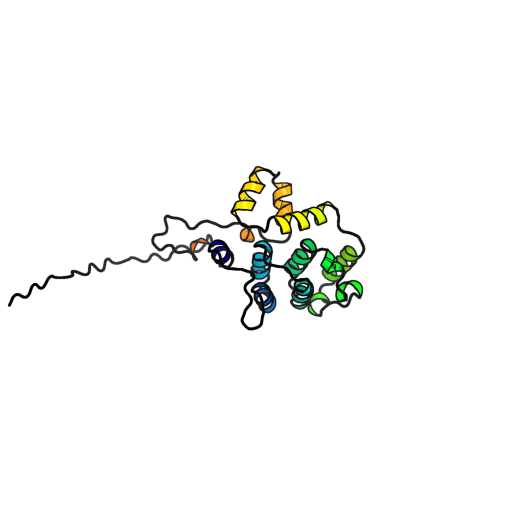YS A C 1
ATOM 729 O O . LYS A 1 92 ? -9.556 -4.719 11.218 1.00 92.50 92 LYS A O 1
ATOM 734 N N . MET A 1 93 ? -11.012 -3.992 9.682 1.00 92.19 93 MET A N 1
ATOM 735 C CA . MET A 1 93 ? -10.143 -2.976 9.095 1.00 92.19 93 MET A CA 1
ATOM 736 C C . MET A 1 93 ? -10.097 -1.715 9.963 1.00 92.19 93 MET A C 1
ATOM 738 O O . MET A 1 93 ? -9.021 -1.161 10.172 1.00 92.19 93 MET A O 1
ATOM 742 N N . CYS A 1 94 ? -11.244 -1.287 10.493 1.00 91.69 94 CYS A N 1
ATOM 743 C CA . CYS A 1 94 ? -11.339 -0.173 11.439 1.00 91.69 94 CYS A CA 1
ATOM 744 C C . CYS A 1 94 ? -10.602 -0.480 12.750 1.00 91.69 94 CYS A C 1
ATOM 746 O O . CYS A 1 94 ? -9.875 0.374 13.260 1.00 91.69 94 CYS A O 1
ATOM 748 N N . ASP A 1 95 ? -10.739 -1.708 13.257 1.00 92.94 95 ASP A N 1
ATOM 749 C CA . ASP A 1 95 ? -10.026 -2.181 14.446 1.00 92.94 95 ASP A CA 1
ATOM 750 C C . ASP A 1 95 ? -8.514 -2.161 14.204 1.00 92.94 95 ASP A C 1
ATOM 752 O O . ASP A 1 95 ? -7.773 -1.570 14.987 1.00 92.94 95 ASP A O 1
ATOM 756 N N . TRP A 1 96 ? -8.065 -2.697 13.062 1.00 93.31 96 TRP A N 1
ATOM 757 C CA . TRP A 1 96 ? -6.657 -2.658 12.661 1.00 93.31 96 TRP A CA 1
ATOM 758 C C . TRP A 1 96 ? -6.114 -1.228 12.560 1.00 93.31 96 TRP A C 1
ATOM 760 O O . TRP A 1 96 ? -5.032 -0.958 13.066 1.00 93.31 96 TRP A O 1
ATOM 770 N N . LEU A 1 97 ? -6.849 -0.290 11.946 1.00 92.94 97 LEU A N 1
ATOM 771 C CA . LEU A 1 97 ? -6.423 1.116 11.845 1.00 92.94 97 LEU A CA 1
ATOM 772 C C . LEU A 1 97 ? -6.328 1.773 13.226 1.00 92.94 97 LEU A C 1
ATOM 774 O O . LEU A 1 97 ? -5.403 2.539 13.501 1.00 92.94 97 LEU A O 1
ATOM 778 N N . THR A 1 98 ? -7.279 1.461 14.103 1.00 91.88 98 THR A N 1
ATOM 779 C CA . THR A 1 98 ? -7.298 1.978 15.472 1.00 91.88 98 THR A CA 1
ATOM 780 C C . THR A 1 98 ? -6.098 1.460 16.261 1.00 91.88 98 THR A C 1
ATOM 782 O O . THR A 1 98 ? -5.397 2.249 16.887 1.00 91.88 98 THR A O 1
ATOM 785 N N . GLU A 1 99 ? -5.817 0.161 16.200 1.00 92.25 99 GLU A N 1
ATOM 786 C CA . GLU A 1 99 ? -4.660 -0.446 16.866 1.00 92.25 99 GLU A CA 1
ATOM 787 C C . GLU A 1 99 ? -3.341 0.118 16.322 1.00 92.25 99 GLU A C 1
ATOM 789 O O . GLU A 1 99 ? -2.475 0.544 17.090 1.00 92.25 99 GLU A O 1
ATOM 794 N N . LEU A 1 100 ? -3.224 0.208 14.995 1.00 91.81 100 LEU A N 1
ATOM 795 C CA . LEU A 1 100 ? -2.018 0.681 14.323 1.00 91.81 100 LEU A CA 1
ATOM 796 C C . LEU A 1 100 ? -1.724 2.160 14.602 1.00 91.81 100 LEU A C 1
ATOM 798 O O . LEU A 1 100 ? -0.566 2.542 14.712 1.00 91.81 100 LEU A O 1
ATOM 802 N N . SER A 1 101 ? -2.758 2.996 14.730 1.00 91.31 101 SER A N 1
ATOM 803 C CA . SER A 1 101 ? -2.602 4.416 15.082 1.00 91.31 101 SER A CA 1
ATOM 804 C C . SER A 1 101 ? -2.344 4.653 16.575 1.00 91.31 101 SER A C 1
ATOM 806 O O . SER A 1 101 ? -1.842 5.711 16.949 1.00 91.31 101 SER A O 1
ATOM 808 N N . SER A 1 102 ? -2.649 3.675 17.435 1.00 89.94 102 SER A N 1
ATOM 809 C CA . SER A 1 102 ? -2.511 3.807 18.894 1.00 89.94 102 SER A CA 1
ATOM 810 C C . SER A 1 102 ? -1.074 3.641 19.392 1.00 89.94 102 SER A C 1
ATOM 812 O O . SER A 1 102 ? -0.763 4.038 20.514 1.00 89.94 102 SER A O 1
ATOM 814 N N . SER A 1 103 ? -0.191 3.041 18.591 1.00 87.62 103 SER A N 1
ATOM 815 C CA . SER A 1 103 ? 1.202 2.796 18.967 1.00 87.62 103 SER A CA 1
ATOM 816 C C . SER A 1 103 ? 2.154 3.103 17.809 1.00 87.62 103 SER A C 1
ATOM 818 O O . SER A 1 103 ? 1.776 2.972 16.646 1.00 87.62 103 SER A O 1
ATOM 820 N N . PRO A 1 104 ? 3.393 3.544 18.088 1.00 88.19 104 PRO A N 1
ATOM 821 C CA . PRO A 1 104 ? 4.372 3.753 17.031 1.00 88.19 104 PRO A CA 1
ATOM 822 C C . PRO A 1 104 ? 4.728 2.420 16.360 1.00 88.19 104 PRO A C 1
ATOM 824 O O . PRO A 1 104 ? 4.913 1.406 17.034 1.00 88.19 104 PRO A O 1
ATOM 827 N N . LEU A 1 105 ? 4.886 2.442 15.033 1.00 91.19 105 LEU A N 1
ATOM 828 C CA . LEU A 1 105 ? 5.354 1.278 14.281 1.00 91.19 105 LEU A CA 1
ATOM 829 C C . LEU A 1 105 ? 6.721 0.799 14.771 1.00 91.19 105 LEU A C 1
ATOM 831 O O . LEU A 1 105 ? 7.570 1.579 15.217 1.00 91.19 105 LEU A O 1
ATOM 835 N N . SER A 1 106 ? 6.965 -0.498 14.605 1.00 93.50 106 SER A N 1
ATOM 836 C CA . SER A 1 106 ? 8.251 -1.087 14.954 1.00 93.50 106 SER A CA 1
ATOM 837 C C . SER A 1 106 ? 9.381 -0.507 14.097 1.00 93.50 106 SER A C 1
ATOM 839 O O . SER A 1 106 ? 9.207 -0.175 12.921 1.00 93.50 106 SER A O 1
ATOM 841 N N . LEU A 1 107 ? 10.602 -0.472 14.644 1.00 94.06 107 LEU A N 1
ATOM 842 C CA . LEU A 1 107 ? 11.783 -0.046 13.883 1.00 94.06 107 LEU A CA 1
ATOM 843 C C . LEU A 1 107 ? 11.973 -0.875 12.600 1.00 94.06 107 LEU A C 1
ATOM 845 O O . LEU A 1 107 ? 12.451 -0.359 11.590 1.00 94.06 107 LEU A O 1
ATOM 849 N N . LYS A 1 108 ? 11.565 -2.150 12.626 1.00 93.38 108 LYS A N 1
ATOM 850 C CA . LYS A 1 108 ? 11.580 -3.052 11.470 1.00 93.38 108 LYS A CA 1
ATOM 851 C C . LYS A 1 108 ? 10.691 -2.527 10.337 1.00 93.38 108 LYS A C 1
ATOM 853 O O . LYS A 1 108 ? 11.129 -2.503 9.189 1.00 93.38 108 LYS A O 1
ATOM 858 N N . GLU A 1 109 ? 9.472 -2.097 10.646 1.00 91.88 109 GLU A N 1
ATOM 859 C CA . GLU A 1 109 ? 8.519 -1.556 9.667 1.00 91.88 109 GLU A CA 1
ATOM 860 C C . GLU A 1 109 ? 8.943 -0.176 9.168 1.00 91.88 109 GLU A C 1
ATOM 862 O O . GLU A 1 109 ? 8.931 0.066 7.964 1.00 91.88 109 GLU A O 1
ATOM 867 N N . LEU A 1 110 ? 9.425 0.694 10.059 1.00 92.38 110 LEU A N 1
ATOM 868 C CA . LEU A 1 110 ? 9.960 2.003 9.671 1.00 92.38 110 LEU A CA 1
ATOM 869 C C . LEU A 1 110 ? 11.173 1.865 8.739 1.00 92.38 110 LEU A C 1
ATOM 871 O O . LEU A 1 110 ? 11.299 2.584 7.746 1.00 92.38 110 LEU A O 1
ATOM 875 N N . SER A 1 111 ? 12.050 0.900 9.023 1.00 91.81 111 SER A N 1
ATOM 876 C CA . SER A 1 111 ? 13.200 0.596 8.168 1.00 91.81 111 SER A CA 1
ATOM 877 C C . SER A 1 111 ? 12.760 0.041 6.815 1.00 91.81 111 SER A C 1
ATOM 879 O O . SER A 1 111 ? 13.316 0.436 5.792 1.00 91.81 111 SER A O 1
ATOM 881 N N . ARG A 1 112 ? 11.740 -0.830 6.790 1.00 91.38 112 ARG A N 1
ATOM 882 C CA . ARG A 1 112 ? 11.141 -1.365 5.557 1.00 91.38 112 ARG A CA 1
ATOM 883 C C . ARG A 1 112 ? 10.646 -0.237 4.656 1.00 91.38 112 ARG A C 1
ATOM 885 O O . ARG A 1 112 ? 11.029 -0.193 3.492 1.00 91.38 112 ARG A O 1
ATOM 892 N N . ALA A 1 113 ? 9.861 0.683 5.215 1.00 90.06 113 ALA A N 1
ATOM 893 C CA . ALA A 1 113 ? 9.313 1.840 4.516 1.00 90.06 113 ALA A CA 1
ATOM 894 C C . ALA A 1 113 ? 10.423 2.711 3.913 1.00 90.06 113 ALA A C 1
ATOM 896 O O . ALA A 1 113 ? 10.423 3.026 2.723 1.00 90.06 113 ALA A O 1
ATOM 897 N N . LYS A 1 114 ? 11.428 3.045 4.730 1.00 89.38 114 LYS A N 1
ATOM 898 C CA . LYS A 1 114 ? 12.550 3.887 4.310 1.00 89.38 114 LYS A CA 1
ATOM 899 C C . LYS A 1 114 ? 13.370 3.239 3.197 1.00 89.38 114 LYS A C 1
ATOM 901 O O . LYS A 1 114 ? 13.677 3.895 2.208 1.00 89.38 114 LYS A O 1
ATOM 906 N N . LEU A 1 115 ? 13.694 1.954 3.335 1.00 87.38 115 LEU A N 1
ATOM 907 C CA . LEU A 1 115 ? 14.430 1.211 2.314 1.00 87.38 115 LEU A CA 1
ATOM 908 C C . LEU A 1 115 ? 13.631 1.112 1.015 1.00 87.38 115 LEU A C 1
ATOM 910 O O . LEU A 1 115 ? 14.188 1.363 -0.051 1.00 87.38 115 LEU A O 1
ATOM 914 N N . PHE A 1 116 ? 12.334 0.813 1.100 1.00 86.31 116 PHE A N 1
ATOM 915 C CA . PHE A 1 116 ? 11.458 0.752 -0.066 1.00 86.31 116 PHE A CA 1
ATOM 916 C C . PHE A 1 116 ? 11.470 2.072 -0.854 1.00 86.31 116 PHE A C 1
ATOM 918 O O . PHE A 1 116 ? 11.734 2.063 -2.057 1.00 86.31 116 PHE A O 1
ATOM 925 N N . ASN A 1 117 ? 11.303 3.203 -0.160 1.00 84.94 117 ASN A N 1
ATOM 926 C CA . ASN A 1 117 ? 11.317 4.539 -0.765 1.00 84.94 117 ASN A CA 1
ATOM 927 C C . ASN A 1 117 ? 12.681 4.931 -1.363 1.00 84.94 117 ASN A C 1
ATOM 929 O O . ASN A 1 117 ? 12.726 5.683 -2.331 1.00 84.94 117 ASN A O 1
ATOM 933 N N . CYS A 1 118 ? 13.798 4.435 -0.820 1.00 82.12 118 CYS A N 1
ATOM 934 C CA . CYS A 1 118 ? 15.130 4.697 -1.379 1.00 82.12 118 CYS A CA 1
ATOM 935 C C . CYS A 1 118 ? 15.442 3.851 -2.617 1.00 82.12 118 CYS A C 1
ATOM 937 O O . CYS A 1 118 ? 16.193 4.280 -3.494 1.00 82.12 118 CYS A O 1
ATOM 939 N N . ILE A 1 119 ? 14.938 2.618 -2.658 1.00 76.31 119 ILE A N 1
ATOM 940 C CA . ILE A 1 119 ? 15.257 1.690 -3.738 1.00 76.31 119 ILE A CA 1
ATOM 941 C 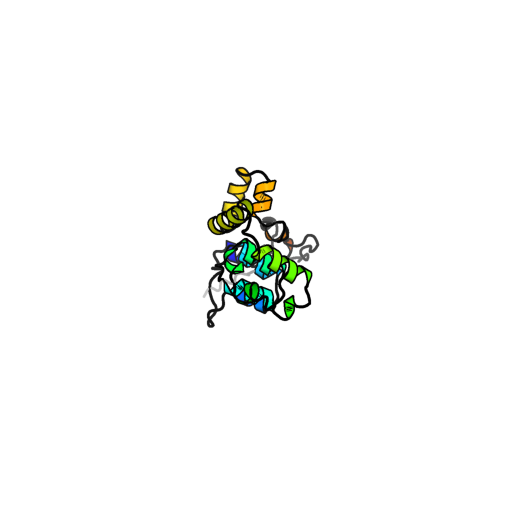C . ILE A 1 119 ? 14.451 2.070 -4.979 1.00 76.31 119 ILE A C 1
ATOM 943 O O . ILE A 1 119 ? 15.070 2.231 -6.038 1.00 76.31 119 ILE A O 1
ATOM 947 N N . SER A 1 120 ? 13.128 2.252 -4.818 1.00 66.88 120 SER A N 1
ATOM 948 C CA . SER A 1 120 ? 12.115 2.258 -5.889 1.00 66.88 120 SER A CA 1
ATOM 949 C C . SER A 1 120 ? 12.279 0.996 -6.748 1.00 66.88 120 SER A C 1
ATOM 951 O O . SER A 1 120 ? 13.305 0.836 -7.405 1.00 66.88 120 SER A O 1
ATOM 953 N N . PHE A 1 121 ? 11.349 0.033 -6.701 1.00 65.62 121 PHE A N 1
ATOM 954 C CA . PHE A 1 121 ? 11.597 -1.334 -7.199 1.00 65.62 121 PHE A CA 1
ATOM 955 C C . PHE A 1 121 ? 11.636 -1.432 -8.737 1.00 65.62 121 PHE A C 1
ATOM 957 O O . PHE A 1 121 ? 10.757 -1.991 -9.390 1.00 65.62 121 PHE A O 1
ATOM 964 N N . PHE A 1 122 ? 12.727 -0.928 -9.312 1.00 64.31 122 PHE A N 1
ATOM 965 C CA . PHE A 1 122 ? 13.177 -1.215 -10.660 1.00 64.31 122 PHE A CA 1
ATOM 966 C C . PHE A 1 122 ? 13.903 -2.569 -10.667 1.00 64.31 122 PHE A C 1
ATOM 968 O O . PHE A 1 122 ? 14.791 -2.784 -9.833 1.00 64.31 122 PHE A O 1
ATOM 975 N N . PRO A 1 123 ? 13.589 -3.464 -11.621 1.00 64.06 123 PRO A N 1
ATOM 976 C CA . PRO A 1 123 ? 14.076 -4.848 -11.647 1.00 64.06 123 PRO A CA 1
ATOM 977 C C . PRO A 1 123 ? 15.592 -5.018 -11.469 1.00 64.06 123 PRO A C 1
ATOM 979 O O . PRO A 1 123 ? 16.046 -5.976 -10.836 1.00 64.06 123 PRO A O 1
ATOM 982 N N . ASP A 1 124 ? 16.377 -4.074 -11.983 1.00 66.81 124 ASP A N 1
ATOM 983 C CA . ASP A 1 124 ? 17.838 -4.157 -11.982 1.00 66.81 124 ASP A CA 1
ATOM 984 C C . ASP A 1 124 ? 18.413 -3.941 -10.574 1.00 66.81 124 ASP A C 1
ATOM 986 O O . ASP A 1 124 ? 19.292 -4.683 -10.129 1.00 66.81 124 ASP A O 1
ATOM 990 N N . LYS A 1 125 ? 17.847 -2.994 -9.812 1.00 70.75 125 LYS A N 1
ATOM 991 C CA . LYS A 1 125 ? 18.220 -2.752 -8.408 1.00 70.75 125 LYS A CA 1
ATOM 992 C C . LYS A 1 125 ? 17.799 -3.918 -7.516 1.00 70.75 125 LYS A C 1
ATOM 994 O O . LYS A 1 125 ? 18.549 -4.335 -6.634 1.00 70.75 125 LYS A O 1
ATOM 999 N N . CYS A 1 126 ? 16.617 -4.482 -7.766 1.00 73.06 126 CYS A N 1
ATOM 1000 C CA . CYS A 1 126 ? 16.091 -5.621 -7.013 1.00 73.06 126 CYS A CA 1
ATOM 1001 C C . CYS A 1 126 ? 16.973 -6.863 -7.166 1.00 73.06 126 CYS A C 1
ATOM 1003 O O . CYS A 1 126 ? 17.216 -7.571 -6.189 1.00 73.06 126 CYS A O 1
ATOM 1005 N N . SER A 1 127 ? 17.485 -7.101 -8.375 1.00 74.75 127 SER A N 1
ATOM 1006 C CA . SER A 1 127 ? 18.371 -8.231 -8.669 1.00 74.75 127 SER A CA 1
ATOM 1007 C C . SER A 1 127 ? 19.690 -8.124 -7.903 1.00 74.75 127 SER A C 1
ATOM 1009 O O . SER A 1 127 ? 20.130 -9.094 -7.291 1.00 74.75 127 SER A O 1
ATOM 1011 N N . GLN A 1 128 ? 20.279 -6.926 -7.843 1.00 78.50 128 GLN A N 1
ATOM 1012 C CA . GLN A 1 128 ? 21.496 -6.687 -7.062 1.00 78.50 128 GLN A CA 1
ATOM 1013 C C . GLN A 1 128 ? 21.253 -6.884 -5.560 1.00 78.50 128 GLN A C 1
ATOM 1015 O O . GLN A 1 128 ? 22.029 -7.568 -4.891 1.00 78.50 128 GLN A O 1
ATOM 1020 N N . LEU A 1 129 ? 20.144 -6.356 -5.033 1.00 78.88 129 LEU A N 1
ATOM 1021 C CA . LEU A 1 129 ? 19.772 -6.508 -3.622 1.00 78.88 129 LEU A CA 1
ATOM 1022 C C . LEU A 1 129 ? 19.546 -7.968 -3.225 1.00 78.88 129 LEU A C 1
ATOM 1024 O O . LEU A 1 129 ? 19.957 -8.369 -2.135 1.00 78.88 129 LEU A O 1
ATOM 1028 N N . ARG A 1 130 ? 18.959 -8.777 -4.114 1.00 81.69 130 ARG A N 1
ATOM 1029 C CA . ARG A 1 130 ? 18.746 -10.208 -3.875 1.00 81.69 130 ARG A CA 1
ATOM 1030 C C . ARG A 1 130 ? 20.051 -10.956 -3.610 1.00 81.69 130 ARG A C 1
ATOM 1032 O O . ARG A 1 130 ? 20.076 -11.835 -2.763 1.00 81.69 130 ARG A O 1
ATOM 1039 N N . THR A 1 131 ? 21.143 -10.592 -4.283 1.00 84.56 131 THR A N 1
ATOM 1040 C CA . THR A 1 131 ? 22.448 -11.256 -4.081 1.00 84.56 131 THR A CA 1
ATOM 1041 C C . THR A 1 131 ? 23.103 -10.931 -2.736 1.00 84.56 131 THR A C 1
ATOM 1043 O O . THR A 1 131 ? 24.022 -11.626 -2.313 1.00 84.56 131 THR A O 1
ATOM 1046 N N . ARG A 1 132 ? 22.660 -9.859 -2.067 1.00 86.69 132 ARG A N 1
ATOM 1047 C CA . ARG A 1 132 ? 23.288 -9.321 -0.850 1.00 86.69 132 ARG A CA 1
ATOM 1048 C C . ARG A 1 132 ? 22.466 -9.548 0.417 1.00 86.69 132 ARG A C 1
ATOM 1050 O O . ARG A 1 132 ? 22.988 -9.325 1.506 1.00 86.69 132 ARG A O 1
ATOM 1057 N N . LEU A 1 133 ? 21.200 -9.949 0.295 1.00 87.44 133 LEU A N 1
ATOM 1058 C CA . LEU A 1 133 ? 20.267 -10.060 1.415 1.00 87.44 133 LEU A CA 1
ATOM 1059 C C . LEU A 1 133 ? 19.739 -11.492 1.567 1.00 87.44 133 LEU A C 1
ATOM 1061 O O . LEU A 1 133 ? 19.478 -12.151 0.564 1.00 87.44 133 LEU A O 1
ATOM 1065 N N . PRO A 1 134 ? 19.494 -11.964 2.804 1.00 92.44 134 PRO A N 1
ATOM 1066 C CA . PRO A 1 134 ? 18.789 -13.222 3.029 1.00 92.44 134 PRO A CA 1
ATOM 1067 C C . PRO A 1 134 ? 17.379 -13.207 2.421 1.00 92.44 134 PRO A C 1
ATOM 1069 O O . PRO A 1 134 ? 16.671 -12.202 2.533 1.00 92.44 134 PRO A O 1
ATOM 1072 N N . ASP A 1 135 ? 16.916 -14.343 1.890 1.00 87.19 135 ASP A N 1
ATOM 1073 C CA . ASP A 1 135 ? 15.624 -14.451 1.186 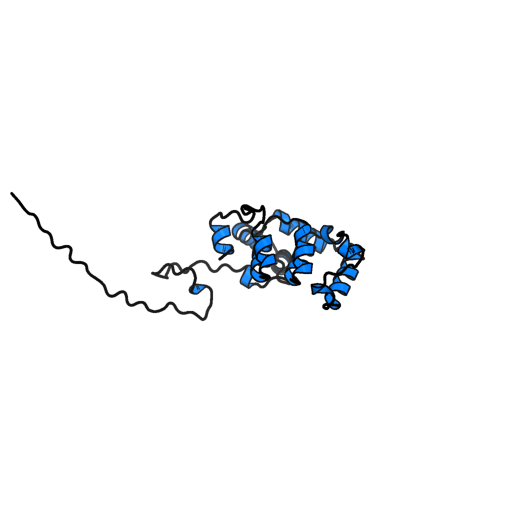1.00 87.19 135 ASP A CA 1
ATOM 1074 C C . ASP A 1 135 ? 14.425 -13.966 2.009 1.00 87.19 135 ASP A C 1
ATOM 1076 O O . ASP A 1 135 ? 13.512 -13.327 1.482 1.00 87.19 135 ASP A O 1
ATOM 1080 N N . LYS A 1 136 ? 14.428 -14.232 3.322 1.00 89.75 136 LYS A N 1
ATOM 1081 C CA . LYS A 1 136 ? 13.368 -13.773 4.234 1.00 89.75 136 LYS A CA 1
ATOM 1082 C C . LYS A 1 136 ? 13.327 -12.250 4.337 1.00 89.75 136 LYS A C 1
ATOM 1084 O O . LYS A 1 136 ? 12.247 -11.666 4.334 1.00 89.75 136 LYS A O 1
ATOM 1089 N N . LEU A 1 137 ? 14.493 -11.606 4.415 1.00 87.88 137 LEU A N 1
ATOM 1090 C CA . LEU A 1 137 ? 14.590 -10.150 4.488 1.00 87.88 137 LEU A CA 1
ATOM 1091 C C . LEU A 1 137 ? 14.251 -9.519 3.136 1.00 87.88 137 LEU A C 1
ATOM 1093 O O . LEU A 1 137 ? 13.541 -8.523 3.095 1.00 87.88 137 LEU A O 1
ATOM 1097 N N . PHE A 1 138 ? 14.685 -10.134 2.037 1.00 86.06 138 PHE A N 1
ATOM 1098 C CA . PHE A 1 138 ? 14.338 -9.694 0.690 1.00 86.06 138 PHE A CA 1
ATOM 1099 C C . PHE A 1 138 ? 12.824 -9.776 0.431 1.00 86.06 138 PHE A C 1
ATOM 1101 O O . PHE A 1 138 ? 12.211 -8.805 -0.005 1.00 86.06 138 PHE A O 1
ATOM 1108 N N . SER A 1 139 ? 12.198 -10.898 0.791 1.00 86.88 139 SER A N 1
ATOM 1109 C CA . SER A 1 139 ? 10.743 -11.091 0.700 1.00 86.88 139 SER A CA 1
ATOM 1110 C C . SER A 1 139 ? 9.976 -10.097 1.571 1.00 86.88 139 SER A C 1
ATOM 1112 O O . SER A 1 139 ? 8.950 -9.562 1.155 1.00 86.88 139 SER A O 1
ATOM 1114 N N . PHE A 1 140 ? 10.508 -9.803 2.760 1.00 88.75 140 PHE A N 1
ATOM 1115 C CA . PHE A 1 140 ? 9.971 -8.761 3.622 1.00 88.75 140 PHE A CA 1
ATOM 1116 C C . PHE A 1 140 ? 10.088 -7.380 2.964 1.00 88.75 140 PHE A C 1
ATOM 1118 O O . PHE A 1 140 ? 9.092 -6.685 2.857 1.00 88.75 140 PHE A O 1
ATOM 1125 N N . LEU A 1 141 ? 11.239 -6.969 2.435 1.00 86.75 141 LEU A N 1
ATOM 1126 C CA . LEU A 1 141 ? 11.360 -5.655 1.782 1.00 86.75 141 LEU A CA 1
ATOM 1127 C C . LEU A 1 141 ? 10.425 -5.477 0.579 1.00 86.75 141 LEU A C 1
ATOM 1129 O O . LEU A 1 141 ? 10.024 -4.356 0.288 1.00 86.75 141 LEU A O 1
ATOM 1133 N N . LEU A 1 142 ? 10.055 -6.574 -0.079 1.00 82.25 142 LEU A N 1
ATOM 1134 C CA . LEU A 1 142 ? 9.190 -6.550 -1.249 1.00 82.25 142 LEU A CA 1
ATOM 1135 C C . LEU A 1 142 ? 7.709 -6.328 -0.946 1.00 82.25 142 LEU A C 1
ATOM 1137 O O . LEU A 1 142 ? 7.009 -5.916 -1.856 1.00 82.25 142 LEU A O 1
ATOM 1141 N N . PHE A 1 143 ? 7.218 -6.555 0.274 1.00 87.19 143 PHE A N 1
ATOM 1142 C CA . PHE A 1 143 ? 5.768 -6.599 0.567 1.00 87.19 143 PHE A CA 1
ATOM 1143 C C . PHE A 1 143 ? 5.024 -7.836 0.048 1.00 87.19 143 PHE A C 1
ATOM 1145 O O . PHE A 1 143 ? 3.832 -7.760 -0.236 1.00 87.19 143 PHE A O 1
ATOM 1152 N N . LYS A 1 144 ? 5.690 -9.002 -0.009 1.00 84.31 144 LYS A N 1
ATOM 1153 C CA . LYS A 1 144 ? 5.063 -10.271 -0.445 1.00 84.31 144 LYS A CA 1
ATOM 1154 C C . LYS A 1 144 ? 3.883 -10.742 0.424 1.00 84.31 144 LYS A C 1
ATOM 1156 O O . LYS A 1 144 ? 3.141 -11.631 0.035 1.00 84.31 144 LYS A O 1
ATOM 1161 N N . ASP A 1 145 ? 3.733 -10.178 1.617 1.00 84.44 145 ASP A N 1
ATOM 1162 C CA . ASP A 1 145 ? 2.589 -10.341 2.520 1.00 84.44 145 ASP A CA 1
ATOM 1163 C C . ASP A 1 145 ? 1.337 -9.567 2.068 1.00 84.44 145 ASP A C 1
ATOM 1165 O O . ASP A 1 145 ? 0.237 -9.891 2.508 1.00 84.44 145 ASP A O 1
ATOM 1169 N N . LEU A 1 146 ? 1.491 -8.554 1.210 1.00 80.88 146 LEU A N 1
ATOM 1170 C CA . LEU A 1 146 ? 0.407 -7.682 0.734 1.00 80.88 146 LEU A CA 1
ATOM 1171 C C . LEU A 1 146 ? 0.217 -7.717 -0.784 1.00 80.88 146 LEU A C 1
ATOM 1173 O O . LEU A 1 146 ? -0.859 -7.385 -1.272 1.00 80.88 146 LEU A O 1
ATOM 1177 N N . ILE A 1 147 ? 1.257 -8.077 -1.529 1.00 77.94 147 ILE A N 1
ATOM 1178 C CA . ILE A 1 147 ? 1.264 -8.077 -2.987 1.00 77.94 147 ILE A CA 1
ATOM 1179 C C . ILE A 1 147 ? 1.625 -9.490 -3.460 1.00 77.94 147 ILE A C 1
ATOM 1181 O O . ILE A 1 147 ? 2.556 -10.112 -2.948 1.00 77.94 147 ILE A O 1
ATOM 1185 N N . ASP A 1 148 ? 0.896 -9.987 -4.457 1.00 72.62 148 ASP A N 1
ATOM 1186 C CA . ASP A 1 148 ? 1.144 -11.289 -5.084 1.00 72.62 148 ASP A CA 1
ATOM 1187 C C . ASP A 1 148 ? 2.532 -11.337 -5.754 1.00 72.62 148 ASP A C 1
ATOM 1189 O O . ASP A 1 148 ? 2.939 -10.383 -6.421 1.00 72.62 148 ASP A O 1
ATOM 1193 N N . GLU A 1 149 ? 3.236 -12.471 -5.643 1.00 65.56 149 GLU A N 1
ATOM 1194 C CA . GLU A 1 149 ? 4.486 -12.772 -6.356 1.00 65.56 149 GLU A CA 1
ATOM 1195 C C . GLU A 1 149 ? 4.412 -12.457 -7.856 1.00 65.56 149 GLU A C 1
ATOM 1197 O O . GLU A 1 149 ? 5.372 -11.935 -8.438 1.00 65.56 149 GLU A O 1
ATOM 1202 N N . ARG A 1 150 ? 3.241 -12.678 -8.464 1.00 67.44 150 ARG A N 1
ATOM 1203 C CA . ARG A 1 150 ? 2.971 -12.352 -9.867 1.00 67.44 150 ARG A CA 1
ATOM 1204 C C . ARG A 1 150 ? 3.198 -10.884 -10.185 1.00 67.44 150 ARG A C 1
ATOM 1206 O O . ARG A 1 150 ? 3.463 -10.587 -11.346 1.00 67.44 150 ARG A O 1
ATOM 1213 N N . MET A 1 151 ? 3.117 -9.975 -9.208 1.00 62.28 151 MET A N 1
ATOM 1214 C CA . MET A 1 151 ? 3.396 -8.539 -9.354 1.00 62.28 151 MET A CA 1
ATOM 1215 C C . MET A 1 151 ? 4.877 -8.203 -9.500 1.00 62.28 151 MET A C 1
ATOM 1217 O O . MET A 1 151 ? 5.219 -7.190 -10.116 1.00 62.28 151 MET A O 1
ATOM 1221 N N . TYR A 1 152 ? 5.741 -9.089 -9.018 1.00 59.16 152 TYR A N 1
ATOM 1222 C CA . TYR A 1 152 ? 7.190 -8.917 -8.984 1.00 59.16 152 TYR A CA 1
ATOM 1223 C C . TYR A 1 152 ? 7.894 -9.649 -10.117 1.00 59.16 152 TYR A C 1
ATOM 1225 O O . TYR A 1 152 ? 8.941 -9.211 -10.595 1.00 59.16 152 TYR A O 1
ATOM 1233 N N . THR A 1 153 ? 7.338 -10.777 -10.553 1.00 56.81 153 THR A N 1
ATOM 1234 C CA . THR A 1 153 ? 7.939 -11.584 -11.608 1.00 56.81 153 THR A CA 1
ATOM 1235 C C . THR A 1 153 ? 7.664 -10.959 -12.966 1.00 56.81 153 THR A C 1
ATOM 1237 O O . THR A 1 153 ? 6.523 -10.871 -13.420 1.00 56.81 153 THR A O 1
ATOM 1240 N N . PHE A 1 154 ? 8.723 -10.532 -13.640 1.00 55.50 154 PHE A N 1
ATOM 1241 C CA . PHE A 1 154 ? 8.697 -10.307 -15.076 1.00 55.50 154 PHE A CA 1
ATOM 1242 C C . PHE A 1 154 ? 9.267 -11.548 -15.749 1.00 55.50 154 PHE A C 1
ATOM 1244 O O . PHE A 1 154 ? 10.435 -11.867 -15.531 1.00 55.50 154 PHE A O 1
ATOM 1251 N N . ARG A 1 155 ? 8.461 -12.235 -16.562 1.00 53.53 155 ARG A N 1
ATOM 1252 C CA . ARG A 1 155 ? 9.007 -13.183 -17.531 1.00 53.53 155 ARG A CA 1
ATOM 1253 C C . ARG A 1 155 ? 9.498 -12.363 -18.725 1.00 53.53 155 ARG A C 1
ATOM 1255 O O . ARG A 1 155 ? 8.683 -11.631 -19.294 1.00 53.53 155 ARG A O 1
ATOM 1262 N N . PRO A 1 156 ? 10.804 -12.387 -19.050 1.00 46.69 156 PRO A N 1
ATOM 1263 C CA . PRO A 1 156 ? 11.262 -11.806 -20.299 1.00 46.69 156 PRO A CA 1
ATOM 1264 C C . PRO A 1 156 ? 10.531 -12.464 -21.474 1.00 46.69 156 PRO A C 1
ATOM 1266 O O . PRO A 1 156 ? 10.110 -13.618 -21.351 1.00 46.69 156 PRO A O 1
ATOM 1269 N N . PRO A 1 157 ? 10.311 -11.723 -22.573 1.00 49.00 157 PRO A N 1
ATOM 1270 C CA . PRO A 1 157 ? 9.754 -12.308 -23.782 1.00 49.00 157 PRO A CA 1
ATOM 1271 C C . PRO A 1 157 ? 10.623 -13.499 -24.195 1.00 49.00 157 PRO A C 1
ATOM 1273 O O . PRO A 1 157 ? 11.845 -13.433 -24.091 1.00 49.00 157 PRO A O 1
ATOM 1276 N N . ASN A 1 158 ? 9.989 -14.595 -24.607 1.00 50.84 158 ASN A N 1
ATOM 1277 C CA . ASN A 1 158 ? 10.727 -15.714 -25.170 1.00 50.84 158 ASN A CA 1
ATOM 1278 C C . ASN A 1 158 ? 11.274 -15.266 -26.534 1.00 50.84 158 ASN A C 1
ATOM 1280 O O . ASN A 1 158 ? 10.478 -14.949 -27.423 1.00 50.84 158 ASN A O 1
ATOM 1284 N N . ASP A 1 159 ? 12.600 -15.211 -26.687 1.00 52.09 159 ASP A N 1
ATOM 1285 C CA . ASP A 1 159 ? 13.267 -14.788 -27.932 1.00 52.09 159 ASP A CA 1
ATOM 1286 C C . ASP A 1 159 ? 12.946 -15.725 -29.116 1.00 52.09 159 ASP A C 1
ATOM 1288 O O . ASP A 1 159 ? 13.169 -15.376 -30.272 1.00 52.09 159 ASP A O 1
ATOM 1292 N N . GLU A 1 160 ? 12.351 -16.887 -28.833 1.00 53.84 160 GLU A N 1
ATOM 1293 C CA . GLU A 1 160 ? 11.916 -17.884 -29.809 1.00 53.84 160 GLU A CA 1
ATOM 1294 C C . GLU A 1 160 ? 10.487 -17.659 -30.366 1.00 53.84 160 GLU A C 1
ATOM 1296 O O . GLU A 1 160 ? 10.096 -18.401 -31.262 1.00 53.84 160 GLU A O 1
ATOM 1301 N N . CYS A 1 161 ? 9.684 -16.669 -29.910 1.00 51.81 161 CYS A N 1
ATOM 1302 C CA . CYS A 1 161 ? 8.371 -16.390 -30.549 1.00 51.81 161 CYS A CA 1
ATOM 1303 C C . CYS A 1 161 ? 8.568 -15.623 -31.876 1.00 51.81 161 CYS A C 1
ATOM 1305 O O . CYS A 1 161 ? 8.900 -14.430 -31.833 1.00 51.81 161 CYS A O 1
ATOM 1307 N N . PRO A 1 162 ? 8.257 -16.216 -33.051 1.00 50.62 162 PRO A N 1
ATOM 1308 C CA . PRO A 1 162 ? 8.411 -15.552 -34.352 1.00 50.62 162 PRO A CA 1
ATOM 1309 C C . PRO A 1 162 ? 7.517 -14.311 -34.500 1.00 50.62 162 PRO A C 1
ATOM 1311 O O . PRO A 1 162 ? 7.859 -13.371 -35.213 1.00 50.62 162 PRO A O 1
ATOM 1314 N N . LEU A 1 163 ? 6.402 -14.255 -33.766 1.00 52.22 163 LEU A N 1
ATOM 1315 C CA . LEU A 1 163 ? 5.464 -13.130 -33.775 1.00 52.22 163 LEU A CA 1
ATOM 1316 C C . LEU A 1 163 ? 5.833 -12.008 -32.787 1.00 52.22 163 LEU A C 1
ATOM 1318 O O . LEU A 1 163 ? 5.081 -11.038 -32.683 1.00 52.22 163 LEU A O 1
ATOM 1322 N N . LYS A 1 164 ? 6.933 -12.133 -32.015 1.00 55.50 164 LYS A N 1
ATOM 1323 C CA . LYS A 1 164 ? 7.246 -11.256 -30.861 1.00 55.50 164 LYS A CA 1
ATOM 1324 C C . LYS A 1 164 ? 5.981 -10.965 -30.053 1.00 55.50 164 LYS A C 1
ATOM 1326 O O . LYS A 1 164 ? 5.592 -9.824 -29.810 1.00 55.50 164 LYS A O 1
ATOM 1331 N N . CYS A 1 165 ? 5.254 -12.018 -29.730 1.00 52.09 165 CYS A N 1
ATOM 1332 C CA . CYS A 1 165 ? 3.888 -11.945 -29.263 1.00 52.09 165 CYS A CA 1
ATOM 1333 C C . CYS A 1 165 ? 3.851 -11.623 -27.754 1.00 52.09 165 CYS A C 1
ATOM 1335 O O . CYS A 1 165 ? 3.654 -12.478 -26.900 1.00 52.09 165 CYS A O 1
ATOM 1337 N N . HIS A 1 166 ? 4.065 -10.344 -27.426 1.00 52.41 166 HIS A N 1
ATOM 1338 C CA . HIS A 1 166 ? 4.307 -9.811 -26.075 1.00 52.41 166 HIS A CA 1
ATOM 1339 C C . HIS A 1 166 ? 3.206 -10.095 -25.031 1.00 52.41 166 HIS A C 1
ATOM 1341 O O . HIS A 1 166 ? 3.469 -9.985 -23.834 1.00 52.41 166 HIS A O 1
ATOM 1347 N N . PHE A 1 167 ? 1.976 -10.399 -25.463 1.00 45.47 167 PHE A N 1
ATOM 1348 C CA . PHE A 1 167 ? 0.799 -10.494 -24.587 1.00 45.47 167 PHE A CA 1
ATOM 1349 C C . PHE A 1 167 ? 0.363 -11.921 -24.241 1.00 45.47 167 PHE A C 1
ATOM 1351 O O . PHE A 1 167 ? -0.172 -12.123 -23.154 1.00 45.47 167 PHE A O 1
ATOM 1358 N N . LEU A 1 168 ? 0.592 -12.899 -25.123 1.00 45.38 168 LEU A N 1
ATOM 1359 C CA . LEU A 1 168 ? 0.025 -14.248 -24.981 1.00 45.38 168 LEU A CA 1
ATOM 1360 C C . LEU A 1 168 ? 0.857 -15.152 -24.056 1.00 45.38 168 LEU A C 1
ATOM 1362 O O . LEU A 1 168 ? 0.301 -15.968 -23.335 1.00 45.38 168 LEU A O 1
ATOM 1366 N N . HIS A 1 169 ? 2.170 -14.930 -23.963 1.00 45.72 169 HIS A N 1
ATOM 1367 C CA . HIS A 1 169 ? 3.072 -15.735 -23.122 1.00 45.72 169 HIS A CA 1
ATOM 1368 C C . HIS A 1 169 ? 3.064 -15.385 -21.622 1.00 45.72 169 HIS A C 1
ATOM 1370 O O . HIS A 1 169 ? 3.848 -15.939 -20.848 1.00 45.72 169 HIS A O 1
ATOM 1376 N N . ALA A 1 170 ? 2.228 -14.438 -21.187 1.00 43.31 170 ALA A N 1
ATOM 1377 C CA . ALA A 1 170 ? 2.152 -14.037 -19.781 1.00 43.31 170 ALA A CA 1
ATOM 1378 C C . ALA A 1 170 ? 1.305 -14.995 -18.917 1.00 43.31 170 ALA A C 1
ATOM 1380 O O . ALA A 1 170 ? 1.447 -14.981 -17.694 1.00 43.31 170 ALA A O 1
ATOM 1381 N N . SER A 1 171 ? 0.457 -15.825 -19.530 1.00 45.06 171 SER A N 1
ATOM 1382 C CA . SER A 1 171 ? -0.355 -16.854 -18.869 1.00 45.06 171 SER A CA 1
ATOM 1383 C C . SER A 1 171 ? 0.038 -18.235 -19.382 1.00 45.06 171 SER A C 1
ATOM 1385 O O . SER A 1 171 ? 0.150 -18.419 -20.590 1.00 45.06 171 SER A O 1
ATOM 1387 N N . GLU A 1 172 ? 0.216 -19.204 -18.484 1.00 47.69 172 GLU A N 1
ATOM 1388 C CA . GLU A 1 172 ? 0.640 -20.578 -18.818 1.00 47.69 172 GLU A CA 1
ATOM 1389 C C . GLU A 1 172 ? -0.363 -21.338 -19.711 1.00 47.69 172 GLU A C 1
ATOM 1391 O O . GLU A 1 172 ? 0.015 -22.329 -20.326 1.00 47.69 172 GLU A O 1
ATOM 1396 N N . ASP A 1 173 ? -1.589 -20.823 -19.859 1.00 47.19 173 ASP A N 1
ATOM 1397 C CA . ASP A 1 173 ? -2.709 -21.517 -20.508 1.00 47.19 173 ASP A CA 1
ATOM 1398 C C . ASP A 1 173 ? -3.080 -21.004 -21.916 1.00 47.19 173 ASP A C 1
ATOM 1400 O O . ASP A 1 173 ? -4.003 -21.537 -22.529 1.00 47.19 173 ASP A O 1
ATOM 1404 N N . LEU A 1 174 ? -2.403 -19.980 -22.458 1.00 48.19 174 LEU A N 1
ATOM 1405 C CA . LEU A 1 174 ? -2.658 -19.504 -23.829 1.00 48.19 174 LEU A CA 1
ATOM 1406 C C . LEU A 1 174 ? -1.494 -19.874 -24.752 1.00 48.19 174 LEU A C 1
ATOM 1408 O O . LEU A 1 174 ? -0.472 -19.189 -24.802 1.00 48.19 174 LEU A O 1
ATOM 1412 N N . GLN A 1 175 ? -1.673 -20.954 -25.514 1.00 51.22 175 GLN A N 1
ATOM 1413 C CA . GLN A 1 175 ? -0.824 -21.246 -26.667 1.00 51.22 175 GLN A CA 1
ATOM 1414 C C . GLN A 1 175 ? -1.033 -20.173 -27.743 1.00 51.22 175 GLN A C 1
ATOM 1416 O O . GLN A 1 175 ? -2.144 -19.668 -27.935 1.00 51.22 175 GLN A O 1
ATOM 1421 N N . CYS A 1 176 ? 0.049 -19.797 -28.427 1.00 50.91 176 CYS A N 1
ATOM 1422 C CA . CYS A 1 176 ? -0.040 -18.946 -29.606 1.00 50.91 176 CYS A CA 1
ATOM 1423 C C . CYS A 1 176 ? -0.993 -19.606 -30.613 1.00 50.91 176 CYS A C 1
ATOM 1425 O O . CYS A 1 176 ? -0.863 -20.809 -30.831 1.00 50.91 176 CYS A O 1
ATOM 1427 N N . PRO A 1 177 ? -1.941 -18.870 -31.217 1.00 51.16 177 PRO A N 1
ATOM 1428 C CA . PRO A 1 177 ? -2.686 -19.424 -32.335 1.00 51.16 177 PRO A CA 1
ATOM 1429 C C . PRO A 1 177 ? -1.686 -19.772 -33.443 1.00 51.16 177 PRO A 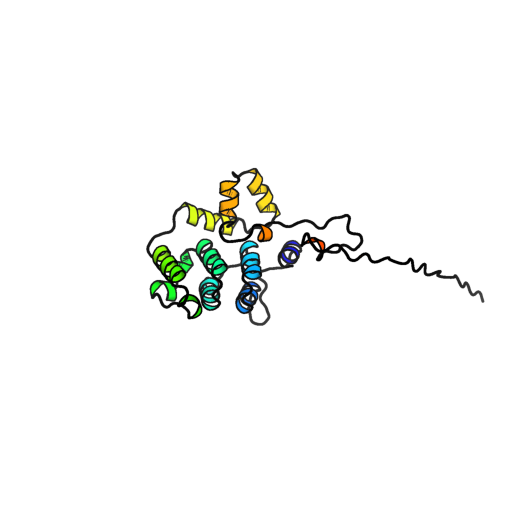C 1
ATOM 1431 O O . PRO A 1 177 ? -0.889 -18.915 -33.833 1.00 51.16 177 PRO A O 1
ATOM 1434 N N . ASP A 1 178 ? -1.717 -21.020 -33.912 1.00 46.56 178 ASP A N 1
ATOM 1435 C CA . ASP A 1 178 ? -0.940 -21.472 -35.063 1.00 46.56 178 ASP A CA 1
ATOM 1436 C C . ASP A 1 178 ? -1.432 -20.709 -36.294 1.00 46.56 178 ASP A C 1
ATOM 1438 O O . ASP A 1 178 ? -2.467 -21.021 -36.884 1.00 46.56 178 ASP A O 1
ATOM 1442 N N . ILE A 1 179 ? -0.728 -19.636 -36.645 1.00 47.69 179 ILE A N 1
ATOM 1443 C CA . ILE A 1 179 ? -0.942 -18.950 -37.912 1.00 47.69 179 ILE A CA 1
ATOM 1444 C C . ILE A 1 179 ? -0.004 -19.627 -38.903 1.00 47.69 179 ILE A C 1
ATOM 1446 O O . ILE A 1 179 ? 1.198 -19.359 -38.906 1.00 47.69 179 ILE A O 1
ATOM 1450 N N . GLU A 1 180 ? -0.557 -20.507 -39.735 1.00 42.69 180 GLU A N 1
ATOM 1451 C CA . GLU A 1 180 ? 0.098 -20.931 -40.969 1.00 42.69 180 GLU A CA 1
ATOM 1452 C C . GLU A 1 180 ? 0.267 -19.684 -41.844 1.00 42.69 180 GLU A C 1
ATOM 1454 O O . GLU A 1 180 ? -0.678 -19.193 -42.463 1.00 42.69 180 GLU A O 1
ATOM 1459 N N . ILE A 1 181 ? 1.471 -19.113 -41.845 1.00 45.56 181 ILE A N 1
ATOM 1460 C CA . ILE A 1 181 ? 1.853 -18.119 -42.840 1.00 45.56 181 ILE A CA 1
ATOM 1461 C C . ILE A 1 181 ? 1.993 -18.908 -44.138 1.00 45.56 181 ILE A C 1
ATOM 1463 O O . ILE A 1 181 ? 3.025 -19.518 -44.392 1.00 45.56 181 ILE A O 1
ATOM 1467 N N . SER A 1 182 ? 0.927 -18.962 -44.934 1.00 38.66 182 SER A N 1
ATOM 1468 C CA . SER A 1 182 ? 1.060 -19.356 -46.328 1.00 38.66 182 SER A CA 1
ATOM 1469 C C . SER A 1 182 ? 1.953 -18.316 -46.994 1.00 38.66 182 SER A C 1
ATOM 1471 O O . SER A 1 182 ? 1.570 -17.143 -47.060 1.00 38.66 182 SER A O 1
ATOM 1473 N N . ASP A 1 183 ? 3.132 -18.739 -47.438 1.00 41.19 183 ASP A N 1
ATOM 1474 C CA . ASP A 1 183 ? 4.038 -17.949 -48.260 1.00 41.19 183 ASP A CA 1
ATOM 1475 C C . ASP A 1 183 ? 3.264 -17.395 -49.463 1.00 41.19 183 ASP A C 1
ATOM 1477 O O . ASP A 1 183 ? 2.972 -18.098 -50.431 1.00 41.19 183 ASP A O 1
ATOM 1481 N N . ILE A 1 184 ? 2.884 -16.119 -49.397 1.00 42.56 184 ILE A N 1
ATOM 1482 C CA . ILE A 1 184 ? 2.540 -15.366 -50.597 1.00 42.56 184 ILE A CA 1
ATOM 1483 C C . ILE A 1 184 ? 3.880 -14.888 -51.141 1.00 42.56 184 ILE A C 1
ATOM 1485 O O . ILE A 1 184 ? 4.311 -13.761 -50.889 1.00 42.56 184 ILE A O 1
ATOM 1489 N N . ASP A 1 185 ? 4.550 -15.791 -51.857 1.00 38.47 185 ASP A N 1
ATOM 1490 C CA . ASP A 1 185 ? 5.606 -15.452 -52.800 1.00 38.47 185 ASP A CA 1
ATOM 1491 C C . ASP A 1 185 ? 4.998 -14.526 -53.860 1.00 38.47 185 ASP A C 1
ATOM 1493 O O . ASP A 1 185 ? 4.442 -14.945 -54.875 1.00 38.47 185 ASP A O 1
ATOM 1497 N N . GLY A 1 186 ? 5.056 -13.223 -53.592 1.00 38.59 186 GLY A N 1
ATOM 1498 C CA . GLY A 1 186 ? 4.825 -12.200 -54.594 1.00 38.59 186 GLY A CA 1
ATOM 1499 C C . GLY A 1 186 ? 5.977 -12.227 -55.588 1.00 38.59 186 GLY A C 1
ATOM 1500 O O . GLY A 1 186 ? 6.984 -11.551 -55.380 1.00 38.59 186 GLY A O 1
ATOM 1501 N N . GLN A 1 187 ? 5.827 -13.006 -56.661 1.00 38.41 187 GLN A N 1
ATOM 1502 C CA . GLN A 1 187 ? 6.605 -12.851 -57.887 1.00 38.41 187 GLN A CA 1
ATOM 1503 C C . GLN A 1 187 ? 6.448 -11.401 -58.371 1.00 38.41 187 GLN A C 1
ATOM 1505 O O . GLN A 1 187 ? 5.417 -11.016 -58.918 1.00 38.41 187 GLN A O 1
ATOM 1510 N N . LEU A 1 188 ? 7.461 -10.572 -58.117 1.00 36.31 188 LEU A N 1
ATOM 1511 C CA . LEU A 1 188 ? 7.646 -9.314 -58.828 1.00 36.31 188 LEU A CA 1
ATOM 1512 C C . LEU A 1 188 ? 8.310 -9.659 -60.159 1.00 36.31 188 LEU A C 1
ATOM 1514 O O . LEU A 1 188 ? 9.536 -9.726 -60.253 1.00 36.31 188 LEU A O 1
ATOM 1518 N N . ASP A 1 189 ? 7.479 -9.928 -61.162 1.00 36.91 189 ASP A N 1
ATOM 1519 C CA . ASP A 1 189 ? 7.925 -10.043 -62.543 1.00 36.91 189 ASP A CA 1
ATOM 1520 C C . ASP A 1 189 ? 8.454 -8.686 -63.033 1.00 36.91 189 ASP A C 1
ATOM 1522 O O . ASP A 1 189 ? 7.860 -7.624 -62.831 1.00 36.91 189 ASP A O 1
ATOM 1526 N N . TYR A 1 190 ? 9.637 -8.753 -63.637 1.00 42.62 190 TYR A N 1
ATOM 1527 C CA . TYR A 1 190 ? 10.333 -7.663 -64.299 1.00 42.62 190 TYR A CA 1
ATOM 1528 C C . TYR A 1 190 ? 9.604 -7.272 -65.584 1.00 42.62 190 TYR A C 1
ATOM 1530 O O . TYR A 1 190 ? 9.474 -8.114 -66.463 1.00 42.62 190 TYR A O 1
ATOM 1538 N N . ASP A 1 191 ? 9.302 -5.985 -65.761 1.00 38.66 191 ASP A N 1
ATOM 1539 C CA . ASP A 1 191 ? 9.113 -5.407 -67.095 1.00 38.66 191 ASP A CA 1
ATOM 1540 C C . ASP A 1 191 ? 10.093 -4.247 -67.307 1.00 38.66 191 ASP A C 1
ATOM 1542 O O . ASP A 1 191 ? 9.878 -3.095 -66.925 1.00 38.66 191 ASP A O 1
ATOM 1546 N N . THR A 1 192 ? 11.220 -4.583 -67.933 1.00 44.84 192 THR A N 1
ATOM 1547 C CA . THR A 1 192 ? 12.038 -3.657 -68.716 1.00 44.84 192 THR A CA 1
ATOM 1548 C C . THR A 1 192 ? 11.272 -3.285 -69.982 1.00 44.84 192 THR A C 1
ATOM 1550 O O . THR A 1 192 ? 11.186 -4.106 -70.891 1.00 44.84 192 THR A O 1
ATOM 1553 N N . ASN A 1 193 ? 10.773 -2.052 -70.077 1.00 39.44 193 ASN A N 1
ATOM 1554 C CA . ASN A 1 193 ? 10.375 -1.477 -71.361 1.00 39.44 193 ASN A CA 1
ATOM 1555 C C . ASN A 1 193 ? 11.409 -0.445 -71.807 1.00 39.44 193 ASN A C 1
ATOM 1557 O O . ASN A 1 193 ? 11.530 0.645 -71.247 1.00 39.44 193 ASN A O 1
ATOM 1561 N N . SER A 1 194 ? 12.168 -0.872 -72.809 1.00 39.84 194 SER A N 1
ATOM 1562 C CA . SER A 1 194 ? 12.900 -0.053 -73.762 1.00 39.84 194 SER A CA 1
ATOM 1563 C C . SER A 1 194 ? 11.902 0.700 -74.643 1.00 39.84 194 SER A C 1
ATOM 1565 O O . SER A 1 194 ? 10.973 0.072 -75.142 1.00 39.84 194 SER A O 1
ATOM 1567 N N . ASP A 1 195 ? 12.112 2.002 -74.827 1.00 39.56 195 ASP A N 1
ATOM 1568 C CA . ASP A 1 195 ? 12.064 2.714 -76.117 1.00 39.56 195 ASP A CA 1
ATOM 1569 C C . ASP A 1 195 ? 12.660 4.123 -75.944 1.00 39.56 195 ASP A C 1
ATOM 1571 O O . ASP A 1 195 ? 12.273 4.830 -74.982 1.00 39.56 195 ASP A O 1
#

pLDDT: mean 77.63, std 18.33, range [36.31, 95.0]

Organism: Bugula neritina (NCBI:txid10212)

Sequence (195 aa):
MIRCLARNGYNIDKPDKQGREPLHHAISLLNEECSLALVHWGCKLEPSYVSLAAEAGLVNLMKLLIYINPSSLNSHWIILKEWPLALQNKLKMCDWLTELSSSPLSLKELSRAKLFNCISFFPDKCSQLRTRLPDKLFSFLLFKDLIDERMYTFRPPNDECPLKCHFLHASEDLQCPDIEISDIDGQLDYDTNSD

Secondary structure (DSSP, 8-state):
-HHHHHHTT--TT---TTS--HHHHHHHTT-HHHHHHHHHTT----THHHHHHHHTT-HHHHHHHHHH-GGGGG-HHHHTT---HHHHT-HHHHHHHHHHHHSPPPHHHHHHHHHHHHH---HHHHHHHHHHS-HHHHHHHHTTTTS-GGGT-PPPPPTT-TT--TTGGGSTT-PPP------------------

Radius of gyration: 23.38 Å; chains: 1; bounding box: 42×39×95 Å

Foldseek 3Di:
DVLVCVVVVNDQQDADPVRHGPLNVCLVVLPLQSNVLSVLQQHDDDLVSLVSCQLSLSQLSNVVSCLLPVVSLPDPCLVVVVGHPSCVVVVVSNVVSVVSSVDDDDPLSVVLNVVCNVQNDDPVSLVVVVVVDDPVSSCSSSPVVRHPPLSNDDDPQDPPDPVSPVPQVSDPPGDDPPDPPPPPPPPPDDDDDDD

InterPro domains:
  IPR036770 Ankyrin repeat-containing domain superfamily [G3DSA:1.25.40.20] (1-104)
  IPR036770 Ankyrin repeat-containing domain superfamily [SSF48403] (1-71)